Protein AF-A0A150NZF0-F1 (afdb_monomer_lite)

Radius of gyration: 27.03 Å; chains: 1; bounding box: 62×45×77 Å

Foldseek 3Di:
DDPVLLVVQLVVQVVVQKDFLVPRPCVPDDPVRSVVSVVVSVVVQWDDDDRMIGHDQLVQVLVCQVVFHFQFLVVNCVSRDPDDSVVNVVSLVVCVVVLQWDWDADPNTTTIHGSPDQDQDPVLVVLVVQLVVLVVVVVVVQPDPDDGDDDDPVSNCVSCDPSVVCSVVVSPPPDPPDDDDDDDDDDPDPDQLLVLLVVLLVVQQDPPPQKHFQLVSLVVCPPPDDLVSSLVSLVVCVVVVQKDFDADPDPDDCPPVSQVSFHADPPRGTRRMMGGPDD

Sequence (279 aa):
MDAAHVDRVEHAIREARSLPISKLPRAGLTDSAQGELERRLLQRGLERHGSSIRVPIDVQLRALLRAGADVPLVGITRRVKGARKAEIERVVSRLVRAKQACIVVRGQREKVVSAEARVLNPAEMTRLRKVAEGLAGLFKMIGRKGEARAILRDDLAALLGDDLAALLDGAENRGPERAAPGSQSSSATPVAPRQLVELALRRLEDPKLKIVRIPDLVRSLDGKLSVAEVHHALSQAADGGAIELQPDAGSEFLPTEDAVLCPTGPRDTVFSCARLLSP

pLDDT: mean 84.89, std 14.24, range [36.0, 97.5]

Organism: Sorangium cellulosum (NCBI:txid56)

Structure (mmCIF, N/CA/C/O backbone):
data_AF-A0A150NZF0-F1
#
_entry.id   AF-A0A150NZF0-F1
#
loop_
_atom_site.group_PDB
_atom_site.id
_atom_site.type_symbol
_atom_site.label_atom_id
_atom_site.label_alt_id
_atom_site.label_comp_id
_atom_site.label_asym_id
_atom_site.label_entity_id
_atom_site.label_seq_id
_atom_site.pdbx_PDB_ins_code
_atom_site.Cartn_x
_atom_site.Cartn_y
_atom_site.Cartn_z
_atom_site.occupancy
_atom_site.B_iso_or_equiv
_atom_site.auth_seq_id
_atom_site.auth_comp_id
_atom_site.auth_asym_id
_atom_site.auth_atom_id
_atom_site.pdbx_PDB_model_num
ATOM 1 N N . MET A 1 1 ? 20.278 0.494 -37.472 1.00 73.75 1 MET A N 1
ATOM 2 C CA . MET A 1 1 ? 20.214 0.147 -36.037 1.00 73.75 1 MET A CA 1
ATOM 3 C C . MET A 1 1 ? 19.405 -1.127 -35.886 1.00 73.75 1 MET A C 1
ATOM 5 O O . MET A 1 1 ? 18.274 -1.166 -36.360 1.00 73.75 1 MET A O 1
ATOM 9 N N . ASP A 1 2 ? 20.012 -2.152 -35.295 1.00 83.75 2 ASP A N 1
ATOM 10 C CA . ASP A 1 2 ? 19.429 -3.488 -35.133 1.00 83.75 2 ASP A CA 1
ATOM 11 C C . ASP A 1 2 ? 18.289 -3.495 -34.092 1.00 83.75 2 ASP A C 1
ATOM 13 O O . ASP A 1 2 ? 18.374 -2.815 -33.066 1.00 83.75 2 ASP A O 1
ATOM 17 N N . ALA A 1 3 ? 17.224 -4.256 -34.356 1.00 86.94 3 ALA A N 1
ATOM 18 C CA . ALA A 1 3 ? 16.072 -4.405 -33.467 1.00 86.94 3 ALA A CA 1
ATOM 19 C C . ALA A 1 3 ? 16.483 -4.984 -32.103 1.00 86.94 3 ALA A C 1
ATOM 21 O O . ALA A 1 3 ? 16.075 -4.451 -31.071 1.00 86.94 3 ALA A O 1
ATOM 22 N N . ALA A 1 4 ? 17.403 -5.955 -32.092 1.00 88.06 4 ALA A N 1
ATOM 23 C CA . ALA A 1 4 ? 17.904 -6.564 -30.860 1.00 88.06 4 ALA A CA 1
ATOM 24 C C . ALA A 1 4 ? 18.668 -5.568 -29.966 1.00 88.06 4 ALA A C 1
ATOM 26 O O . ALA A 1 4 ? 18.766 -5.738 -28.749 1.00 88.06 4 ALA A O 1
ATOM 27 N N . HIS A 1 5 ? 19.233 -4.501 -30.541 1.00 88.12 5 HIS A N 1
ATOM 28 C CA . HIS A 1 5 ? 19.819 -3.423 -29.747 1.00 88.12 5 HIS A CA 1
ATOM 29 C C . HIS A 1 5 ? 18.734 -2.587 -29.054 1.00 88.12 5 HIS A C 1
ATOM 31 O O . HIS A 1 5 ? 18.839 -2.349 -27.853 1.00 88.12 5 HIS A O 1
ATOM 37 N N . VAL A 1 6 ? 17.671 -2.208 -29.770 1.00 90.50 6 VAL A N 1
ATOM 38 C CA . VAL A 1 6 ? 16.543 -1.448 -29.198 1.00 90.50 6 VAL A CA 1
ATOM 39 C C . VAL A 1 6 ? 15.862 -2.236 -28.079 1.00 90.50 6 VAL A C 1
ATOM 41 O O . VAL A 1 6 ? 15.608 -1.670 -27.020 1.00 90.50 6 VAL A O 1
ATOM 44 N N . ASP A 1 7 ? 15.647 -3.541 -28.273 1.00 92.31 7 ASP A N 1
ATOM 45 C CA . ASP A 1 7 ? 15.041 -4.428 -27.270 1.00 92.31 7 ASP A CA 1
ATOM 46 C C . ASP A 1 7 ? 15.863 -4.485 -25.977 1.00 92.31 7 ASP A C 1
ATOM 48 O O . ASP A 1 7 ? 15.317 -4.348 -24.883 1.00 92.31 7 ASP A O 1
ATOM 52 N N . ARG A 1 8 ? 17.192 -4.618 -26.086 1.00 92.56 8 ARG A N 1
ATOM 53 C CA . ARG A 1 8 ? 18.091 -4.625 -24.919 1.00 92.56 8 ARG A CA 1
ATOM 54 C C . ARG A 1 8 ? 18.058 -3.304 -24.158 1.00 92.56 8 ARG A C 1
ATOM 56 O O . ARG A 1 8 ? 18.002 -3.307 -22.930 1.00 92.56 8 ARG A O 1
ATOM 63 N N . VAL A 1 9 ? 18.084 -2.178 -24.873 1.00 92.19 9 VAL A N 1
ATOM 64 C CA . VAL A 1 9 ? 18.028 -0.848 -24.249 1.00 92.19 9 VAL A CA 1
ATOM 65 C C . VAL A 1 9 ? 16.675 -0.621 -23.580 1.00 92.19 9 VAL A C 1
ATOM 67 O O . VAL A 1 9 ? 16.625 -0.146 -22.447 1.00 92.19 9 VAL A O 1
ATOM 70 N N . GLU A 1 10 ? 15.578 -0.993 -24.239 1.00 94.19 10 GLU A N 1
ATOM 71 C CA . GLU A 1 10 ? 14.242 -0.922 -23.653 1.00 94.19 10 GLU A CA 1
ATOM 72 C C . GLU A 1 10 ? 14.140 -1.770 -22.384 1.00 94.19 10 GLU A C 1
ATOM 74 O O . GLU A 1 10 ? 13.648 -1.279 -21.366 1.00 94.19 10 GLU A O 1
ATOM 79 N N . HIS A 1 11 ? 14.623 -3.014 -22.425 1.00 93.81 11 HIS A N 1
ATOM 80 C CA . HIS A 1 11 ? 14.615 -3.910 -21.274 1.00 93.81 11 HIS A CA 1
ATOM 81 C C . HIS A 1 11 ? 15.358 -3.287 -20.087 1.00 93.81 11 HIS A C 1
ATOM 83 O O . HIS A 1 11 ? 14.791 -3.185 -19.000 1.00 93.81 11 HIS A O 1
ATOM 89 N N . ALA A 1 12 ? 16.558 -2.746 -20.323 1.00 93.31 12 ALA A N 1
ATOM 90 C CA . ALA A 1 12 ? 17.334 -2.051 -19.300 1.00 93.31 12 ALA A CA 1
ATOM 91 C C . ALA A 1 12 ? 16.596 -0.825 -18.724 1.00 93.31 12 ALA A C 1
ATOM 93 O O . ALA A 1 12 ? 16.625 -0.593 -17.515 1.00 93.31 12 ALA A O 1
ATOM 94 N N . ILE A 1 13 ? 15.892 -0.043 -19.557 1.00 94.38 13 ILE A N 1
ATOM 95 C CA . ILE A 1 13 ? 15.079 1.090 -19.080 1.00 94.38 13 ILE A CA 1
ATOM 96 C C . ILE A 1 13 ? 13.895 0.600 -18.245 1.00 94.38 13 ILE A C 1
ATOM 98 O O . ILE A 1 13 ? 13.580 1.221 -17.232 1.00 94.38 13 ILE A O 1
ATOM 102 N N . ARG A 1 14 ? 13.221 -0.484 -18.644 1.00 94.81 14 ARG A N 1
ATOM 103 C CA . ARG A 1 14 ? 12.073 -1.031 -17.904 1.00 94.81 14 ARG A CA 1
ATOM 104 C C . ARG A 1 14 ? 12.492 -1.617 -16.560 1.00 94.81 14 ARG A C 1
ATOM 106 O O . ARG A 1 14 ? 11.808 -1.373 -15.566 1.00 94.81 14 ARG A O 1
ATOM 113 N N . GLU A 1 15 ? 13.630 -2.299 -16.520 1.00 93.31 15 GLU A N 1
ATOM 114 C CA . GLU A 1 15 ? 14.229 -2.839 -15.300 1.00 93.31 15 GLU A CA 1
ATOM 115 C C . GLU A 1 15 ? 14.640 -1.712 -14.337 1.00 93.31 15 GLU A C 1
ATOM 117 O O . GLU A 1 15 ? 14.183 -1.657 -13.193 1.00 93.31 15 GLU A O 1
ATOM 122 N N . ALA A 1 16 ? 15.415 -0.736 -14.822 1.00 92.31 16 ALA A N 1
ATOM 123 C CA . ALA A 1 16 ? 15.860 0.409 -14.025 1.00 92.31 16 ALA A CA 1
ATOM 124 C C . ALA A 1 16 ? 14.748 1.443 -13.754 1.00 92.31 16 ALA A C 1
ATOM 126 O O . ALA A 1 16 ? 14.909 2.338 -12.918 1.00 92.31 16 ALA A O 1
ATOM 127 N N . ARG A 1 17 ? 13.625 1.355 -14.479 1.00 94.94 17 ARG A N 1
ATOM 128 C CA . ARG A 1 17 ? 12.478 2.287 -14.548 1.00 94.94 17 ARG A CA 1
ATOM 129 C C . ARG A 1 17 ? 12.798 3.698 -15.058 1.00 94.94 17 ARG A C 1
ATOM 131 O O . ARG A 1 17 ? 11.895 4.408 -15.500 1.00 94.94 17 ARG A O 1
ATOM 138 N N . SER A 1 18 ? 14.057 4.121 -15.009 1.00 94.94 18 SER A N 1
ATOM 139 C CA . SER A 1 18 ? 14.570 5.351 -15.606 1.00 94.94 18 SER A CA 1
ATOM 140 C C . SER A 1 18 ? 16.071 5.227 -15.842 1.00 94.94 18 SER A C 1
ATOM 142 O O . SER A 1 18 ? 16.803 4.803 -14.948 1.00 94.94 18 SER A O 1
ATOM 144 N N . LEU A 1 19 ? 16.535 5.644 -17.021 1.00 94.06 19 LEU A N 1
ATOM 145 C CA . LEU A 1 19 ? 17.955 5.731 -17.346 1.00 94.06 19 LEU A CA 1
ATOM 146 C C . LEU A 1 19 ? 18.300 7.109 -17.923 1.00 94.06 19 LEU A C 1
ATOM 148 O O . LEU A 1 19 ? 17.629 7.584 -18.844 1.00 94.06 19 LEU A O 1
ATOM 152 N N . PRO A 1 20 ? 19.362 7.768 -17.422 1.00 92.06 20 PRO A N 1
ATOM 153 C CA . PRO A 1 20 ? 19.936 8.935 -18.079 1.00 92.06 20 PRO A CA 1
ATOM 154 C C . PRO A 1 20 ? 20.362 8.604 -19.513 1.00 92.06 20 PRO A C 1
ATOM 156 O O . PRO A 1 20 ? 20.953 7.554 -19.756 1.00 92.06 20 PRO A O 1
ATOM 159 N N . ILE A 1 21 ? 20.155 9.534 -20.445 1.00 88.69 21 ILE A N 1
ATOM 160 C CA . ILE A 1 21 ? 20.558 9.407 -21.856 1.00 88.69 21 ILE A CA 1
ATOM 161 C C . ILE A 1 21 ? 22.080 9.207 -21.978 1.00 88.69 21 ILE A C 1
ATOM 163 O O . ILE A 1 21 ? 22.564 8.609 -22.939 1.00 88.69 21 ILE A O 1
ATOM 167 N N . SER A 1 22 ? 22.859 9.683 -21.001 1.00 85.38 22 SER A N 1
ATOM 168 C CA . SER A 1 22 ? 24.308 9.450 -20.908 1.00 85.38 22 SER A CA 1
ATOM 169 C C . SER A 1 22 ? 24.693 8.009 -20.572 1.00 85.38 22 SER A C 1
ATOM 171 O O . SER A 1 22 ? 25.804 7.604 -20.889 1.00 85.38 22 SER A O 1
ATOM 173 N N . LYS A 1 23 ? 23.793 7.237 -19.951 1.00 85.62 23 LYS A N 1
ATOM 174 C CA . LYS A 1 23 ? 24.013 5.837 -19.555 1.00 85.62 23 LYS A CA 1
ATOM 175 C C . LYS A 1 23 ? 23.405 4.828 -20.525 1.00 85.62 23 LYS A C 1
ATOM 177 O O . LYS A 1 23 ? 23.529 3.628 -20.301 1.00 85.62 23 LYS A O 1
ATOM 182 N N . LEU A 1 24 ? 22.733 5.293 -21.577 1.00 83.69 24 LEU A N 1
ATOM 183 C CA . LEU A 1 24 ? 22.276 4.397 -22.629 1.00 83.69 24 LEU A CA 1
ATOM 184 C C . LEU A 1 24 ? 23.510 3.794 -23.323 1.00 83.69 24 LEU A C 1
ATOM 186 O O . LEU A 1 24 ? 24.493 4.512 -23.511 1.00 83.69 24 LEU A O 1
ATOM 190 N N . PRO A 1 25 ? 23.500 2.503 -23.687 1.00 78.62 25 PRO A N 1
ATOM 191 C CA . PRO A 1 25 ? 24.595 1.880 -24.421 1.00 78.62 25 PRO A CA 1
ATOM 192 C C . PRO A 1 25 ? 24.835 2.637 -25.736 1.00 78.62 25 PRO A C 1
ATOM 194 O O . PRO A 1 25 ? 24.057 2.523 -26.675 1.00 78.62 25 PRO A O 1
ATOM 197 N N . ARG A 1 26 ? 25.894 3.454 -25.782 1.00 71.12 26 ARG A N 1
ATOM 198 C CA . ARG A 1 26 ? 26.247 4.308 -26.935 1.00 71.12 26 ARG A CA 1
ATOM 199 C C . ARG A 1 26 ? 27.308 3.707 -27.849 1.00 71.12 26 ARG A C 1
ATOM 201 O O . ARG A 1 26 ? 27.670 4.347 -28.829 1.00 71.12 26 ARG A O 1
ATOM 208 N N . ALA A 1 27 ? 27.852 2.538 -27.508 1.00 59.91 27 ALA A N 1
ATOM 209 C CA . ALA A 1 27 ? 29.022 1.979 -28.181 1.00 59.91 27 ALA A CA 1
ATOM 210 C C . ALA A 1 27 ? 28.816 1.928 -29.709 1.00 59.91 27 ALA A C 1
ATOM 212 O O . ALA A 1 27 ? 28.033 1.123 -30.208 1.00 59.91 27 ALA A O 1
ATOM 213 N N . GLY A 1 28 ? 29.502 2.825 -30.426 1.00 63.59 28 GLY A N 1
ATOM 214 C CA . GLY A 1 28 ? 29.494 2.913 -31.889 1.00 63.59 28 GLY A CA 1
ATOM 215 C C . GLY A 1 28 ? 28.312 3.646 -32.540 1.00 63.59 28 GLY A C 1
ATOM 216 O O . GLY A 1 28 ? 28.177 3.564 -33.759 1.00 63.59 28 GLY A O 1
ATOM 217 N N . LEU A 1 29 ? 27.449 4.347 -31.794 1.00 77.44 29 LEU A N 1
ATOM 218 C CA . LEU A 1 29 ? 26.322 5.088 -32.381 1.00 77.44 29 LEU A CA 1
ATOM 219 C C . LEU A 1 29 ? 26.708 6.533 -32.737 1.00 77.44 29 LEU A C 1
ATOM 221 O O . LEU A 1 29 ? 27.260 7.257 -31.913 1.00 77.44 29 LEU A O 1
ATOM 225 N N . THR A 1 30 ? 26.370 6.958 -33.956 1.00 82.44 30 THR A N 1
ATOM 226 C CA . THR A 1 30 ? 26.418 8.368 -34.382 1.00 82.44 30 THR A CA 1
ATOM 227 C C . THR A 1 30 ? 25.264 9.161 -33.759 1.00 82.44 30 THR A C 1
ATOM 229 O O . THR A 1 30 ? 24.255 8.574 -33.363 1.00 82.44 30 THR A O 1
ATOM 232 N N . ASP A 1 31 ? 25.341 10.496 -33.739 1.00 83.12 31 ASP A N 1
ATOM 233 C CA . ASP A 1 31 ? 24.260 11.353 -33.213 1.00 83.12 31 ASP A CA 1
ATOM 234 C C . ASP A 1 31 ? 22.909 11.099 -33.910 1.00 83.12 31 ASP A C 1
ATOM 236 O O . ASP A 1 31 ? 21.856 11.051 -33.269 1.00 83.12 31 ASP A O 1
ATOM 240 N N . SER A 1 32 ? 22.935 10.846 -35.225 1.00 83.75 32 SER A N 1
ATOM 241 C CA . SER A 1 32 ? 21.747 10.467 -36.005 1.00 83.75 32 SER A CA 1
ATOM 242 C C . SER A 1 32 ? 21.166 9.121 -35.550 1.00 83.75 32 SER A C 1
ATOM 244 O O . SER A 1 32 ? 19.953 8.989 -35.370 1.00 83.75 32 SER A O 1
ATOM 246 N N . ALA A 1 33 ? 22.027 8.132 -35.289 1.00 84.81 33 ALA A N 1
ATOM 247 C CA . ALA A 1 33 ? 21.606 6.828 -34.789 1.00 84.81 33 ALA A CA 1
ATOM 248 C C . ALA A 1 33 ? 21.074 6.902 -33.345 1.00 84.81 33 ALA A C 1
ATOM 250 O O . ALA A 1 33 ? 20.143 6.174 -33.000 1.00 84.81 33 ALA A O 1
ATOM 251 N N . GLN A 1 34 ? 21.600 7.812 -32.519 1.00 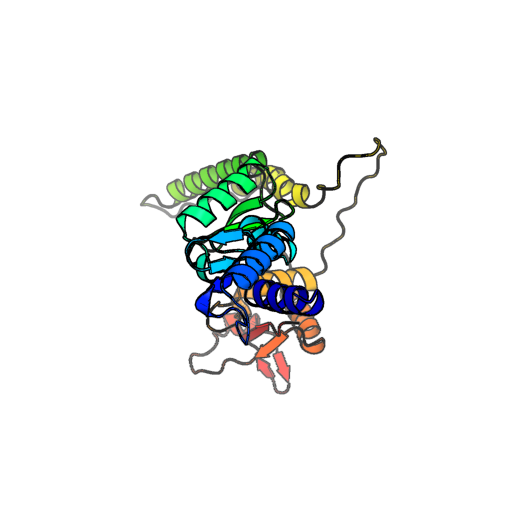84.38 34 GLN A N 1
ATOM 252 C CA . GLN A 1 34 ? 21.091 8.072 -31.172 1.00 84.38 34 GLN A CA 1
ATOM 253 C C . GLN A 1 34 ? 19.690 8.706 -31.202 1.00 84.38 34 GLN A C 1
ATOM 255 O O . GLN A 1 34 ? 18.812 8.281 -30.449 1.00 84.38 34 GLN A O 1
ATOM 260 N N . GLY A 1 35 ? 19.455 9.676 -32.092 1.00 87.44 35 GLY A N 1
ATOM 261 C CA . GLY A 1 35 ? 18.123 10.253 -32.296 1.00 87.44 35 GLY A CA 1
ATOM 262 C C . GLY A 1 35 ? 17.101 9.217 -32.779 1.00 87.44 35 GLY A C 1
ATOM 263 O O . GLY A 1 35 ? 15.955 9.208 -32.330 1.00 87.44 35 GLY A O 1
ATOM 264 N N . GLU A 1 36 ? 17.520 8.290 -33.643 1.00 89.94 36 GLU A N 1
ATOM 265 C CA . GLU A 1 36 ? 16.681 7.175 -34.089 1.00 89.94 36 GLU A CA 1
ATOM 266 C C . GLU A 1 36 ? 16.373 6.177 -32.961 1.00 89.94 36 GLU A C 1
ATOM 268 O O . GLU A 1 36 ? 15.231 5.733 -32.836 1.00 89.94 36 GLU A O 1
ATOM 273 N N . LEU A 1 37 ? 17.349 5.865 -32.099 1.00 90.31 37 LEU A N 1
ATOM 274 C CA . LEU A 1 37 ? 17.129 5.036 -30.910 1.00 90.31 37 LEU A CA 1
ATOM 275 C C . LEU A 1 37 ? 16.085 5.655 -29.985 1.00 90.31 37 LEU A C 1
ATOM 277 O O . LEU A 1 37 ? 15.139 4.979 -29.586 1.00 90.31 37 LEU A O 1
ATOM 281 N N . GLU A 1 38 ? 16.230 6.943 -29.677 1.00 90.88 38 GLU A N 1
ATOM 282 C CA . GLU A 1 38 ? 15.280 7.665 -28.835 1.00 90.88 38 GLU A CA 1
ATOM 283 C C . GLU A 1 38 ? 13.870 7.625 -29.433 1.00 90.88 38 GLU A C 1
ATOM 285 O O . GLU A 1 38 ? 12.930 7.232 -28.743 1.00 90.88 38 GLU A O 1
ATOM 290 N N . ARG A 1 39 ? 13.718 7.938 -30.729 1.00 92.19 39 ARG A N 1
ATOM 291 C CA . ARG A 1 39 ? 12.413 7.881 -31.409 1.00 92.19 39 ARG A CA 1
ATOM 292 C C . ARG A 1 39 ? 11.761 6.505 -31.295 1.00 92.19 39 ARG A C 1
ATOM 294 O O . ARG A 1 39 ? 10.576 6.430 -30.973 1.00 92.19 39 ARG A O 1
ATOM 301 N N . ARG A 1 40 ? 12.518 5.422 -31.494 1.00 93.88 40 ARG A N 1
ATOM 302 C CA . ARG A 1 40 ? 11.987 4.056 -31.363 1.00 93.88 40 ARG A CA 1
ATOM 303 C C . ARG A 1 40 ? 11.593 3.710 -29.930 1.00 93.88 40 ARG A C 1
ATOM 305 O O . ARG A 1 40 ? 10.549 3.102 -29.725 1.00 93.88 40 ARG A O 1
ATOM 312 N N . LEU A 1 41 ? 12.376 4.121 -28.933 1.00 94.12 41 LEU A N 1
ATOM 313 C CA . LEU A 1 41 ? 12.033 3.914 -27.521 1.00 94.12 41 LEU A CA 1
ATOM 314 C C . LEU A 1 41 ? 10.741 4.656 -27.139 1.00 94.12 41 LEU A C 1
ATOM 316 O O . LEU A 1 41 ? 9.893 4.092 -26.446 1.00 94.12 41 LEU A O 1
ATOM 320 N N . LEU A 1 42 ? 10.552 5.881 -27.641 1.00 94.69 42 LEU A N 1
ATOM 321 C CA . LEU A 1 42 ? 9.316 6.648 -27.450 1.00 94.69 42 LEU A CA 1
ATOM 322 C C . LEU A 1 42 ? 8.111 5.979 -28.127 1.00 94.69 42 LEU A C 1
ATOM 324 O O . LEU A 1 42 ? 7.046 5.875 -27.522 1.00 94.69 42 LEU A O 1
ATOM 328 N N . GLN A 1 43 ? 8.280 5.451 -29.345 1.00 95.88 43 GLN A N 1
ATOM 329 C CA . GLN A 1 43 ? 7.234 4.685 -30.041 1.00 95.88 43 GLN A CA 1
ATOM 330 C C . GLN A 1 43 ? 6.812 3.420 -29.279 1.00 95.88 43 GLN A C 1
ATOM 332 O O . GLN A 1 43 ? 5.670 2.984 -29.398 1.00 95.88 43 GLN A O 1
ATOM 337 N N . ARG A 1 44 ? 7.697 2.853 -28.452 1.00 94.38 44 ARG A N 1
ATOM 338 C CA . ARG A 1 44 ? 7.403 1.704 -27.579 1.00 94.38 44 ARG A CA 1
ATOM 339 C C . ARG A 1 44 ? 6.798 2.086 -26.222 1.00 94.38 44 ARG A C 1
ATOM 341 O O . ARG A 1 44 ? 6.693 1.254 -25.316 1.00 94.38 44 ARG A O 1
ATOM 348 N N . GLY A 1 45 ? 6.377 3.341 -26.071 1.00 95.25 45 GLY A N 1
ATOM 349 C CA . GLY A 1 45 ? 5.659 3.825 -24.894 1.00 95.25 45 GLY A CA 1
ATOM 350 C C . GLY A 1 45 ? 6.553 4.192 -23.710 1.00 95.25 45 GLY A C 1
ATOM 351 O O . GLY A 1 45 ? 6.057 4.286 -22.588 1.00 95.25 45 GLY A O 1
ATOM 352 N N . LEU A 1 46 ? 7.858 4.385 -23.925 1.00 95.94 46 LEU A N 1
ATOM 353 C CA . LEU A 1 46 ? 8.712 5.077 -22.958 1.00 95.94 46 LEU A CA 1
ATOM 354 C C . LEU A 1 46 ? 8.548 6.595 -23.110 1.00 95.94 46 LEU A C 1
ATOM 356 O O . LEU A 1 46 ? 8.121 7.081 -24.154 1.00 95.94 46 LEU A O 1
ATOM 360 N N . GLU A 1 47 ? 8.895 7.357 -22.074 1.00 95.50 47 GLU A N 1
ATOM 361 C CA . GLU A 1 47 ? 8.814 8.819 -22.104 1.00 95.50 47 GLU A CA 1
ATOM 362 C C . GLU A 1 47 ? 10.182 9.472 -21.890 1.00 95.50 47 GLU A C 1
ATOM 364 O O . GLU A 1 47 ? 10.993 9.030 -21.069 1.00 95.50 47 GLU A O 1
ATOM 369 N N . ARG A 1 48 ? 10.434 10.567 -22.613 1.00 94.12 48 ARG A N 1
ATOM 370 C CA . ARG A 1 48 ? 11.588 11.431 -22.369 1.00 94.12 48 ARG A CA 1
ATOM 371 C C . ARG A 1 48 ? 11.265 12.379 -21.221 1.00 94.12 48 ARG A C 1
ATOM 373 O O . ARG A 1 48 ? 10.260 13.084 -21.248 1.00 94.12 48 ARG A O 1
ATOM 380 N N . HIS A 1 49 ? 12.161 12.461 -20.246 1.00 92.94 49 HIS A N 1
ATOM 381 C CA . HIS A 1 49 ? 12.088 13.442 -19.174 1.00 92.94 49 HIS A CA 1
ATOM 382 C C . HIS A 1 49 ? 13.456 14.075 -18.925 1.00 92.94 49 HIS A C 1
ATOM 384 O O . HIS A 1 49 ? 14.370 13.440 -18.388 1.00 92.94 49 HIS A O 1
ATOM 390 N N . GLY A 1 50 ? 13.598 15.343 -19.319 1.00 89.56 50 GLY A N 1
ATOM 391 C CA . GLY A 1 50 ? 14.868 16.063 -19.246 1.00 89.56 50 GLY A CA 1
ATOM 392 C C . GLY A 1 50 ? 15.973 15.334 -20.016 1.00 89.56 50 GLY 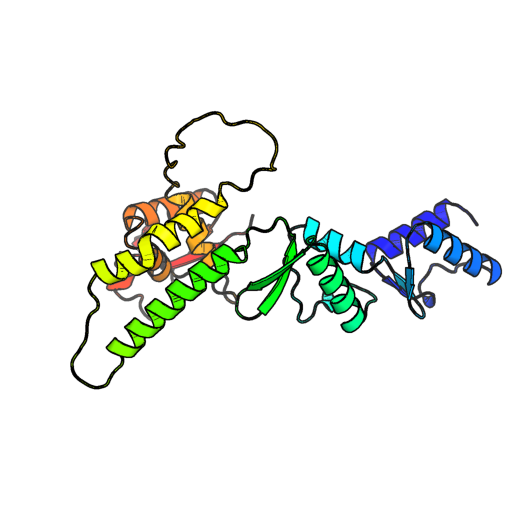A C 1
ATOM 393 O O . GLY A 1 50 ? 15.855 15.104 -21.221 1.00 89.56 50 GLY A O 1
ATOM 394 N N . SER A 1 51 ? 17.032 14.953 -19.300 1.00 90.88 51 SER A N 1
ATOM 395 C CA . SER A 1 51 ? 18.188 14.207 -19.812 1.00 90.88 51 SER A CA 1
ATOM 396 C C . SER A 1 51 ? 18.079 12.686 -19.619 1.00 90.88 51 SER A C 1
ATOM 398 O O . SER A 1 51 ? 19.093 11.990 -19.639 1.00 90.88 51 SER A O 1
ATOM 400 N N . SER A 1 52 ? 16.873 12.152 -19.414 1.00 93.69 52 SER A N 1
ATOM 401 C CA . SER A 1 52 ? 16.624 10.724 -19.178 1.00 93.69 52 SER A CA 1
ATOM 402 C C . SER A 1 52 ? 15.457 10.192 -20.007 1.00 93.69 52 SER A C 1
ATOM 404 O O . SER A 1 52 ? 14.566 10.950 -20.393 1.00 93.69 52 SER A O 1
ATOM 406 N N . ILE A 1 53 ? 15.455 8.881 -20.245 1.00 94.81 53 ILE A N 1
ATOM 407 C CA . ILE A 1 53 ? 14.296 8.135 -20.739 1.00 94.81 53 ILE A CA 1
ATOM 408 C C . ILE A 1 53 ? 13.785 7.281 -19.577 1.00 94.81 53 ILE A C 1
ATOM 410 O O . ILE A 1 53 ? 14.569 6.656 -18.856 1.00 94.81 53 ILE A O 1
ATOM 414 N N . ARG A 1 54 ? 12.475 7.289 -19.341 1.00 96.12 54 ARG A N 1
ATOM 415 C CA . ARG A 1 54 ? 11.846 6.579 -18.223 1.00 96.12 54 ARG A CA 1
ATOM 416 C C . ARG A 1 54 ? 10.593 5.838 -18.663 1.00 96.12 54 ARG A C 1
ATOM 418 O O . ARG A 1 54 ? 10.003 6.130 -19.699 1.00 96.12 54 ARG A O 1
ATOM 425 N N . VAL A 1 55 ? 10.186 4.874 -17.846 1.00 97.50 55 VAL A N 1
ATOM 426 C CA . VAL A 1 55 ? 8.850 4.284 -17.940 1.00 97.50 55 VAL A CA 1
ATOM 427 C C . VAL A 1 55 ? 7.840 5.329 -17.453 1.00 97.50 55 VAL A C 1
ATOM 429 O O . VAL A 1 55 ? 8.099 5.934 -16.405 1.00 97.50 55 VAL A O 1
ATOM 432 N N . PRO A 1 56 ? 6.701 5.535 -18.140 1.00 97.38 56 PRO A N 1
ATOM 433 C CA . PRO A 1 56 ? 5.692 6.496 -17.714 1.00 97.38 56 PRO A CA 1
ATOM 434 C C . PRO A 1 56 ? 5.284 6.337 -16.247 1.00 97.38 56 PRO A C 1
ATOM 436 O O . PRO A 1 56 ? 5.121 5.223 -15.740 1.00 97.38 56 PRO A O 1
ATOM 439 N N . ILE A 1 57 ? 5.145 7.461 -15.540 1.00 96.56 57 ILE A N 1
ATOM 440 C CA . ILE A 1 57 ? 4.860 7.480 -14.092 1.00 96.56 57 ILE A CA 1
ATOM 441 C C . ILE A 1 57 ? 3.575 6.716 -13.754 1.00 96.56 57 ILE A C 1
ATOM 443 O O . ILE A 1 57 ? 3.520 6.000 -12.753 1.00 96.56 57 ILE A O 1
ATOM 447 N N . ASP A 1 58 ? 2.542 6.862 -14.579 1.00 95.75 58 ASP A N 1
ATOM 448 C CA . ASP A 1 58 ? 1.264 6.169 -14.429 1.00 95.75 58 ASP A CA 1
ATOM 449 C C . ASP A 1 58 ? 1.415 4.652 -14.590 1.00 95.75 58 ASP A C 1
ATOM 451 O O . ASP A 1 58 ? 0.835 3.899 -13.809 1.00 95.75 58 ASP A O 1
ATOM 455 N N . VAL A 1 59 ? 2.250 4.204 -15.530 1.00 96.25 59 VAL A N 1
ATOM 456 C CA . VAL A 1 59 ? 2.584 2.787 -15.724 1.00 96.25 59 VAL A CA 1
ATOM 457 C C . VAL A 1 59 ? 3.332 2.241 -14.508 1.00 96.25 59 VAL A C 1
ATOM 459 O O . VAL A 1 59 ? 2.957 1.188 -13.990 1.00 96.25 59 VAL A O 1
ATOM 462 N N . GLN A 1 60 ? 4.332 2.967 -13.992 1.00 96.56 60 GLN A N 1
ATOM 463 C CA . GLN A 1 60 ? 5.061 2.566 -12.781 1.00 96.56 60 GLN A CA 1
ATOM 464 C C . GLN A 1 60 ? 4.134 2.466 -11.558 1.00 96.56 60 GLN A C 1
ATOM 466 O O . GLN A 1 60 ? 4.192 1.483 -10.820 1.00 96.56 60 GLN A O 1
ATOM 471 N N . LEU A 1 61 ? 3.268 3.463 -11.339 1.00 95.69 61 LEU A N 1
ATOM 472 C CA . LEU A 1 61 ? 2.321 3.467 -10.220 1.00 95.69 61 LEU A CA 1
ATOM 473 C C . LEU A 1 61 ? 1.293 2.345 -10.342 1.00 95.69 61 LEU A C 1
ATOM 475 O O . LEU A 1 61 ? 1.086 1.616 -9.379 1.00 95.69 61 LEU A O 1
ATOM 479 N N . ARG A 1 62 ? 0.683 2.153 -11.515 1.00 94.81 62 ARG A N 1
ATOM 480 C CA . ARG A 1 62 ? -0.275 1.060 -11.729 1.00 94.81 62 ARG A CA 1
ATOM 481 C C . ARG A 1 62 ? 0.370 -0.307 -11.527 1.00 94.81 62 ARG A C 1
ATOM 483 O O . ARG A 1 62 ? -0.265 -1.174 -10.942 1.00 94.81 62 ARG A O 1
ATOM 490 N N . ALA A 1 63 ? 1.618 -0.495 -11.958 1.00 94.44 63 ALA A N 1
ATOM 491 C CA . ALA A 1 63 ? 2.353 -1.731 -11.699 1.00 94.44 63 ALA A CA 1
ATOM 492 C C . ALA A 1 63 ? 2.548 -1.974 -10.191 1.00 94.44 63 ALA A C 1
ATOM 494 O O . ALA A 1 63 ? 2.318 -3.085 -9.723 1.00 94.44 63 ALA A O 1
ATOM 495 N N . LEU A 1 64 ? 2.896 -0.935 -9.419 1.00 94.62 64 LEU A N 1
ATOM 496 C CA . LEU A 1 64 ? 2.998 -1.031 -7.956 1.00 94.62 64 LEU A CA 1
ATOM 497 C C . LEU A 1 64 ? 1.650 -1.372 -7.302 1.00 94.62 64 LEU A C 1
ATOM 499 O O . LEU A 1 64 ? 1.599 -2.242 -6.438 1.00 94.62 64 LEU A O 1
ATOM 503 N N . LEU A 1 65 ? 0.565 -0.720 -7.728 1.00 94.38 65 LEU A N 1
ATOM 504 C CA . LEU A 1 65 ? -0.771 -0.947 -7.170 1.00 94.38 65 LEU A CA 1
ATOM 505 C C . LEU A 1 65 ? -1.315 -2.343 -7.508 1.00 94.38 65 LEU A C 1
ATOM 507 O O . LEU A 1 65 ? -1.907 -2.984 -6.647 1.00 94.38 65 LEU A O 1
ATOM 511 N N . ARG A 1 66 ? -1.073 -2.842 -8.729 1.00 92.81 66 ARG A N 1
ATOM 512 C CA . ARG A 1 66 ? -1.441 -4.210 -9.143 1.00 92.81 66 ARG A CA 1
ATOM 513 C C . ARG A 1 66 ? -0.672 -5.284 -8.384 1.00 92.81 66 ARG A C 1
ATOM 515 O O . ARG A 1 66 ? -1.217 -6.348 -8.136 1.00 92.81 66 ARG A O 1
ATOM 522 N N . ALA A 1 67 ? 0.566 -4.999 -7.988 1.00 90.25 67 ALA A N 1
ATOM 523 C CA . ALA A 1 67 ? 1.349 -5.889 -7.136 1.00 90.25 67 ALA A CA 1
ATOM 524 C C . ALA A 1 67 ? 0.851 -5.924 -5.674 1.00 90.25 67 ALA A C 1
ATOM 526 O O . ALA A 1 67 ? 1.501 -6.531 -4.829 1.00 90.25 67 ALA A O 1
ATOM 527 N N . GLY A 1 68 ? -0.255 -5.240 -5.348 1.00 84.62 68 GLY A N 1
ATOM 528 C CA . GLY A 1 68 ? -0.808 -5.180 -3.995 1.00 84.62 68 GLY A CA 1
ATOM 529 C C . GLY A 1 68 ? -0.001 -4.304 -3.033 1.00 84.62 68 GLY A C 1
ATOM 530 O O . GLY A 1 68 ? -0.196 -4.381 -1.822 1.00 84.62 68 GLY A O 1
ATOM 531 N N . ALA A 1 69 ? 0.921 -3.477 -3.535 1.00 83.12 69 ALA A N 1
ATOM 532 C CA . ALA A 1 69 ? 1.734 -2.627 -2.678 1.00 83.12 69 ALA A CA 1
ATOM 533 C C . ALA A 1 69 ? 0.949 -1.398 -2.196 1.00 83.12 69 ALA A C 1
ATOM 535 O O . ALA A 1 69 ? 0.449 -0.611 -3.001 1.00 83.12 69 ALA A O 1
ATOM 536 N N . ASP A 1 70 ? 0.960 -1.157 -0.884 1.00 89.81 70 ASP A N 1
ATOM 537 C CA . ASP A 1 70 ? 0.590 0.143 -0.327 1.00 89.81 70 ASP A CA 1
ATOM 538 C C . ASP A 1 70 ? 1.707 1.156 -0.618 1.00 89.81 70 ASP A C 1
ATOM 540 O O . ASP A 1 70 ? 2.811 1.065 -0.063 1.00 89.81 70 ASP A O 1
ATOM 544 N N . VAL A 1 71 ? 1.439 2.160 -1.451 1.00 92.75 71 VAL A N 1
ATOM 545 C CA . VAL A 1 71 ? 2.456 3.142 -1.844 1.00 92.75 71 VAL A CA 1
ATOM 546 C C . VAL A 1 71 ? 2.371 4.371 -0.934 1.00 92.75 71 VAL A C 1
ATOM 548 O O . VAL A 1 71 ? 1.422 5.142 -1.049 1.00 92.75 71 VAL A O 1
ATOM 551 N N . PRO A 1 72 ? 3.336 4.616 -0.029 1.00 93.19 72 PRO A N 1
ATOM 552 C CA . PRO A 1 72 ? 3.296 5.804 0.819 1.00 93.19 72 PRO A CA 1
ATOM 553 C C . PRO A 1 72 ? 3.470 7.073 -0.024 1.00 93.19 72 PRO A C 1
ATOM 555 O O . PRO A 1 72 ? 4.364 7.126 -0.871 1.00 93.19 72 PRO A O 1
ATOM 558 N N . LEU A 1 73 ? 2.661 8.108 0.235 1.00 92.25 73 LEU A N 1
ATOM 559 C CA . LEU A 1 73 ? 2.831 9.414 -0.419 1.00 92.25 73 LEU A CA 1
ATOM 560 C C . LEU A 1 73 ? 4.133 10.089 0.027 1.00 92.25 73 LEU A C 1
ATOM 562 O O . LEU A 1 73 ? 4.884 10.649 -0.778 1.00 92.25 73 LEU A O 1
ATOM 566 N N . VAL A 1 74 ? 4.460 9.963 1.314 1.00 91.31 74 VAL A N 1
ATOM 567 C CA . VAL A 1 74 ? 5.750 10.401 1.849 1.00 91.31 74 VAL A CA 1
ATOM 568 C C . VAL A 1 74 ? 6.852 9.473 1.338 1.00 91.31 74 VAL A C 1
ATOM 570 O O . VAL A 1 74 ? 6.858 8.274 1.605 1.00 91.31 74 VAL A O 1
ATOM 573 N N . GLY A 1 75 ? 7.814 10.039 0.607 1.00 89.69 75 GLY A N 1
ATOM 574 C CA . GLY A 1 75 ? 8.929 9.280 0.037 1.00 89.69 75 GLY A CA 1
ATOM 575 C C . GLY A 1 75 ? 8.565 8.458 -1.204 1.00 89.69 75 GLY A C 1
ATOM 576 O O . GLY A 1 75 ? 9.332 7.571 -1.579 1.00 89.69 75 GLY A O 1
ATOM 577 N N . ILE A 1 76 ? 7.442 8.756 -1.868 1.00 92.00 76 ILE A N 1
ATOM 578 C CA . ILE A 1 76 ? 6.979 8.050 -3.075 1.00 92.00 76 ILE A CA 1
ATOM 579 C C . ILE A 1 76 ? 8.017 8.020 -4.212 1.00 92.00 76 ILE A C 1
ATOM 581 O O . ILE A 1 76 ? 8.110 7.046 -4.960 1.00 92.00 76 ILE A O 1
ATOM 585 N N . THR A 1 77 ? 8.889 9.029 -4.277 1.00 93.31 77 THR A N 1
ATOM 586 C CA . THR A 1 77 ? 10.030 9.121 -5.207 1.00 93.31 77 THR A CA 1
ATOM 587 C C . THR A 1 77 ? 11.070 8.008 -5.021 1.00 93.31 77 THR A C 1
ATOM 589 O O . THR A 1 77 ? 11.870 7.738 -5.913 1.00 93.31 77 THR A O 1
ATOM 592 N N . ARG A 1 78 ? 11.073 7.308 -3.877 1.00 91.56 78 ARG A N 1
ATOM 593 C CA . ARG A 1 78 ? 11.917 6.118 -3.678 1.00 91.56 78 ARG A CA 1
ATOM 594 C C . ARG A 1 78 ? 11.385 4.906 -4.446 1.00 91.56 78 ARG A C 1
ATOM 596 O O . ARG A 1 78 ? 12.180 4.046 -4.823 1.00 91.56 78 ARG A O 1
ATOM 603 N N . ARG A 1 79 ? 10.067 4.848 -4.679 1.00 91.81 79 ARG A N 1
ATOM 604 C CA . ARG A 1 79 ? 9.352 3.736 -5.330 1.00 91.81 79 ARG A CA 1
ATOM 605 C C . ARG A 1 79 ? 9.123 3.977 -6.825 1.00 91.81 79 ARG A C 1
ATOM 607 O O . ARG A 1 79 ? 9.222 3.035 -7.608 1.00 91.81 79 ARG A O 1
ATOM 614 N N . VAL A 1 80 ? 8.866 5.225 -7.211 1.00 94.44 80 VAL A N 1
ATOM 615 C CA . VAL A 1 80 ? 8.705 5.663 -8.605 1.00 94.44 80 VAL A CA 1
ATOM 616 C C . VAL A 1 80 ? 9.977 6.378 -9.046 1.00 94.44 80 VAL A C 1
ATOM 618 O O . VAL A 1 80 ? 10.348 7.394 -8.460 1.00 94.44 80 VAL A O 1
ATOM 621 N N . LYS A 1 81 ? 10.666 5.845 -10.057 1.00 93.44 81 LYS A N 1
ATOM 622 C CA . LYS A 1 81 ? 11.965 6.370 -10.499 1.00 93.44 81 LYS A CA 1
ATOM 623 C C . LYS A 1 81 ? 11.802 7.392 -11.616 1.00 93.44 81 LYS A C 1
ATOM 625 O O . LYS A 1 81 ? 10.887 7.308 -12.431 1.00 93.44 81 LYS A O 1
ATOM 630 N N . GLY A 1 82 ? 12.734 8.343 -11.649 1.00 91.31 82 GLY A N 1
ATOM 631 C CA . GLY A 1 82 ? 12.828 9.350 -12.704 1.00 91.31 82 GLY A CA 1
ATOM 632 C C . GLY A 1 82 ? 11.791 10.468 -12.624 1.00 91.31 82 GLY A C 1
ATOM 633 O O . GLY A 1 82 ? 11.670 11.206 -13.591 1.00 91.31 82 GLY A O 1
ATOM 634 N N . ALA A 1 83 ? 11.050 10.608 -11.519 1.00 92.62 83 ALA A N 1
ATOM 635 C CA . ALA A 1 83 ? 9.939 11.551 -11.389 1.00 92.62 83 ALA A CA 1
ATOM 636 C C . ALA A 1 83 ? 10.093 12.513 -10.207 1.00 92.62 83 ALA A C 1
ATOM 638 O O . ALA A 1 83 ? 10.566 12.135 -9.131 1.00 92.62 83 ALA A O 1
ATOM 639 N N . ARG A 1 84 ? 9.637 13.757 -10.385 1.00 92.88 84 ARG A N 1
ATOM 640 C CA . ARG A 1 84 ? 9.530 14.738 -9.297 1.00 92.88 84 ARG A CA 1
ATOM 641 C C . ARG A 1 84 ? 8.274 14.480 -8.467 1.00 92.88 84 ARG A C 1
ATOM 643 O O . ARG A 1 84 ? 7.253 14.041 -8.993 1.00 92.88 84 ARG A O 1
ATOM 650 N N . LYS A 1 85 ? 8.306 14.850 -7.182 1.00 92.62 85 LYS A N 1
ATOM 651 C CA . LYS A 1 85 ? 7.162 14.708 -6.259 1.00 92.62 85 LYS A CA 1
ATOM 652 C C . LYS A 1 85 ? 5.861 15.287 -6.845 1.00 92.62 85 LYS A C 1
ATOM 654 O O . LYS A 1 85 ? 4.867 14.576 -6.921 1.00 92.62 85 LYS A O 1
ATOM 659 N N . ALA A 1 86 ? 5.910 16.511 -7.372 1.00 94.38 86 ALA A N 1
ATOM 660 C CA . ALA A 1 86 ? 4.748 17.177 -7.965 1.00 94.38 86 ALA A CA 1
ATOM 661 C C . ALA A 1 86 ? 4.215 16.504 -9.250 1.00 94.38 86 ALA A C 1
ATOM 663 O O . ALA A 1 86 ? 3.055 16.689 -9.612 1.00 94.38 86 ALA A O 1
ATOM 664 N N . GLU A 1 87 ? 5.038 15.758 -9.996 1.00 94.94 87 GLU A N 1
ATOM 665 C CA . GLU A 1 87 ? 4.545 14.951 -11.126 1.00 94.94 87 GLU A CA 1
ATOM 666 C C . GLU A 1 87 ? 3.778 13.733 -10.615 1.00 94.94 87 GLU A C 1
ATOM 668 O O . GLU A 1 87 ? 2.678 13.452 -11.086 1.00 94.94 87 GLU A O 1
ATOM 673 N N . ILE A 1 88 ? 4.334 13.054 -9.611 1.00 95.88 88 ILE A N 1
ATOM 674 C CA . ILE A 1 88 ? 3.720 11.877 -9.002 1.00 95.88 88 ILE A CA 1
ATOM 675 C C . ILE A 1 88 ? 2.374 12.247 -8.371 1.00 95.88 88 ILE A C 1
ATOM 677 O O . ILE A 1 88 ? 1.382 11.581 -8.644 1.00 95.88 88 ILE A O 1
ATOM 681 N N . GLU A 1 89 ? 2.297 13.337 -7.605 1.00 95.19 89 GLU A N 1
ATOM 682 C CA . GLU A 1 89 ? 1.047 13.810 -6.987 1.00 95.19 89 GLU A CA 1
ATOM 683 C C . GLU A 1 89 ? -0.036 14.139 -8.022 1.00 95.19 89 GLU A C 1
ATOM 685 O O . GLU A 1 89 ? -1.211 13.824 -7.816 1.00 95.19 89 GLU A O 1
ATOM 690 N N . ARG A 1 90 ? 0.346 14.702 -9.178 1.00 96.81 90 ARG A N 1
ATOM 691 C CA . ARG A 1 90 ? -0.580 14.942 -10.296 1.00 96.81 90 ARG A CA 1
ATOM 692 C C . ARG A 1 90 ? -1.104 13.638 -1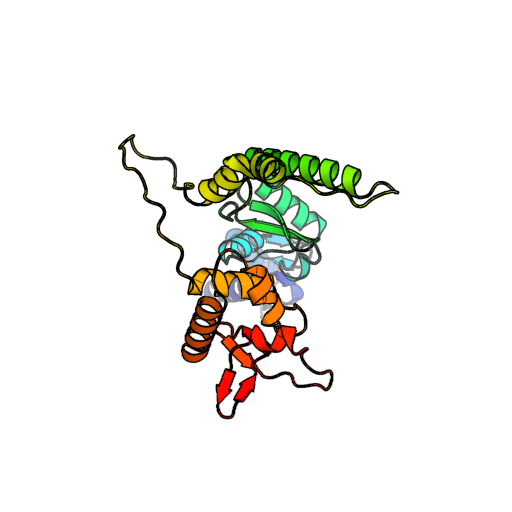0.891 1.00 96.81 90 ARG A C 1
ATOM 694 O O . ARG A 1 90 ? -2.292 13.553 -11.204 1.00 96.81 90 ARG A O 1
ATOM 701 N N . VAL A 1 91 ? -0.250 12.626 -11.047 1.00 97.06 91 VAL A N 1
ATOM 702 C CA . VAL A 1 91 ? -0.672 11.308 -11.544 1.00 97.06 91 VAL A CA 1
ATOM 703 C C . VAL A 1 91 ? -1.552 10.594 -10.520 1.00 97.06 91 VAL A C 1
ATOM 705 O O . VAL A 1 91 ? -2.610 10.098 -10.895 1.00 97.06 91 VAL A O 1
ATOM 708 N N . VAL A 1 92 ? -1.192 10.611 -9.235 1.00 96.75 92 VAL A N 1
ATOM 709 C CA . VAL A 1 92 ? -2.022 10.056 -8.154 1.00 96.75 92 VAL A CA 1
ATOM 710 C C . VAL A 1 92 ? -3.394 10.724 -8.143 1.00 96.75 92 VAL A C 1
ATOM 712 O O . VAL A 1 92 ? -4.406 10.034 -8.203 1.00 96.75 92 VAL A O 1
ATOM 715 N N . SER A 1 93 ? -3.443 12.058 -8.169 1.00 97.00 93 SER A N 1
ATOM 716 C CA . SER A 1 93 ? -4.705 12.809 -8.208 1.00 97.00 93 SER A CA 1
ATOM 717 C C . SER A 1 93 ? -5.571 12.411 -9.405 1.00 97.00 93 SER A C 1
ATOM 719 O O . SER A 1 93 ? -6.786 12.276 -9.278 1.00 97.00 93 SER A O 1
ATOM 721 N N . ARG A 1 94 ? -4.956 12.183 -10.572 1.00 97.50 94 ARG A N 1
ATOM 722 C CA . ARG A 1 94 ? -5.658 11.718 -11.774 1.00 97.50 94 ARG A CA 1
ATOM 723 C C . ARG A 1 94 ? -6.214 10.305 -11.603 1.00 97.50 94 ARG A C 1
ATOM 725 O O . ARG A 1 94 ? -7.369 10.084 -11.947 1.00 97.50 94 ARG A O 1
ATOM 732 N N . LEU A 1 95 ? -5.427 9.375 -11.059 1.00 95.88 95 LEU A N 1
ATOM 733 C CA . LEU A 1 95 ? -5.861 7.996 -10.798 1.00 95.88 95 LEU A CA 1
ATOM 734 C C . LEU A 1 95 ? -7.008 7.947 -9.782 1.00 95.88 95 LEU A C 1
ATOM 736 O O . LEU A 1 95 ? -7.963 7.202 -9.982 1.00 95.88 95 LEU A O 1
ATOM 740 N N . VAL A 1 96 ? -6.952 8.777 -8.737 1.00 95.25 96 VAL A N 1
ATOM 741 C CA . VAL A 1 96 ? -8.018 8.892 -7.731 1.00 95.25 96 VAL A CA 1
ATOM 742 C C . VAL A 1 96 ? -9.299 9.452 -8.347 1.00 95.25 96 VAL A C 1
ATOM 744 O O . VAL A 1 96 ? -10.364 8.863 -8.183 1.00 95.25 96 VAL A O 1
ATOM 747 N N . ARG A 1 97 ? -9.210 10.537 -9.130 1.00 94.88 97 ARG A N 1
ATOM 748 C CA . ARG A 1 97 ? -10.369 11.092 -9.859 1.00 94.88 97 ARG A CA 1
ATOM 749 C C . ARG A 1 97 ? -10.980 10.084 -10.833 1.00 94.88 97 ARG A C 1
ATOM 751 O O . ARG A 1 97 ? -12.196 10.032 -10.968 1.00 94.88 97 ARG A O 1
ATOM 758 N N . ALA A 1 98 ? -10.145 9.267 -11.471 1.00 94.62 98 ALA A N 1
ATOM 759 C CA . ALA A 1 98 ? -10.572 8.195 -12.364 1.00 94.62 98 ALA A CA 1
ATOM 760 C C . ALA A 1 98 ? -11.072 6.933 -11.630 1.00 94.62 98 ALA A C 1
ATOM 762 O O . ALA A 1 98 ? -11.364 5.942 -12.293 1.00 94.62 98 ALA A O 1
ATOM 763 N N . LYS A 1 99 ? -11.149 6.939 -10.289 1.00 93.25 99 LYS A N 1
ATOM 764 C CA . LYS A 1 99 ? -11.519 5.781 -9.452 1.00 93.25 99 LYS A CA 1
ATOM 765 C C . LYS A 1 99 ? -10.652 4.534 -9.698 1.00 93.25 99 LYS A C 1
ATOM 767 O O . LYS A 1 99 ? -11.114 3.414 -9.542 1.00 93.25 99 LYS A O 1
ATOM 772 N N . GLN A 1 100 ? -9.389 4.724 -10.082 1.00 93.94 100 GLN A N 1
ATOM 773 C CA . GLN A 1 100 ? -8.410 3.646 -10.302 1.00 93.94 100 GLN A CA 1
ATOM 774 C C . GLN A 1 100 ? -7.469 3.440 -9.108 1.00 93.94 100 GLN A C 1
ATOM 776 O O . GLN A 1 100 ? -6.752 2.444 -9.038 1.00 93.94 100 GLN A O 1
ATOM 781 N N . ALA A 1 101 ? -7.456 4.387 -8.177 1.00 95.50 101 ALA A N 1
ATOM 782 C CA . ALA A 1 101 ? -6.728 4.318 -6.922 1.00 95.50 101 ALA A CA 1
ATOM 783 C C . ALA A 1 101 ? -7.513 5.068 -5.844 1.00 95.50 101 ALA A C 1
ATOM 785 O O . ALA A 1 101 ? -8.368 5.898 -6.157 1.00 95.50 101 ALA A O 1
ATOM 786 N N . CYS A 1 102 ? -7.192 4.829 -4.580 1.00 94.75 102 CYS A N 1
ATOM 787 C CA . CYS A 1 102 ? -7.689 5.640 -3.474 1.00 94.75 102 CYS A CA 1
ATOM 788 C C . CYS A 1 102 ? -6.555 5.987 -2.506 1.00 94.75 102 CYS A C 1
ATOM 790 O O . CYS A 1 102 ? -5.533 5.298 -2.447 1.00 94.75 102 CYS A O 1
ATOM 792 N N . ILE A 1 103 ? -6.717 7.100 -1.791 1.00 94.94 103 ILE A N 1
ATOM 793 C CA . ILE A 1 103 ? -5.798 7.514 -0.730 1.00 94.94 103 ILE A CA 1
ATOM 794 C C . ILE A 1 103 ? -6.403 7.058 0.592 1.00 94.94 103 ILE A C 1
ATOM 796 O O . ILE A 1 103 ? -7.551 7.374 0.895 1.00 94.94 103 ILE A O 1
ATOM 800 N N . VAL A 1 104 ? -5.622 6.317 1.368 1.00 94.31 104 VAL A N 1
ATOM 801 C CA . VAL A 1 104 ? -6.001 5.793 2.679 1.00 94.31 104 VAL A CA 1
ATOM 802 C C . VAL A 1 104 ? -5.028 6.272 3.740 1.00 94.31 104 VAL A C 1
ATOM 804 O O . VAL A 1 104 ? -3.852 6.512 3.464 1.00 94.31 104 VAL A O 1
ATOM 807 N N . VAL A 1 105 ? -5.503 6.361 4.979 1.00 92.38 105 VAL A N 1
ATOM 808 C CA . VAL A 1 105 ? -4.660 6.661 6.138 1.00 92.38 105 VAL A CA 1
ATOM 809 C C . VAL A 1 105 ? -4.365 5.358 6.874 1.00 92.38 105 VAL A C 1
ATOM 811 O O . VAL A 1 105 ? -5.275 4.697 7.363 1.00 92.38 105 VAL A O 1
ATOM 814 N N . ARG A 1 106 ? -3.085 4.986 6.974 1.00 88.75 106 ARG A N 1
ATOM 815 C CA . ARG A 1 106 ? -2.627 3.803 7.720 1.00 88.75 106 ARG A CA 1
ATOM 816 C C . ARG A 1 106 ? -1.485 4.197 8.650 1.00 88.75 106 ARG A C 1
ATOM 818 O O . ARG A 1 106 ? -0.423 4.599 8.178 1.00 88.75 106 ARG A O 1
ATOM 825 N N . GLY A 1 107 ? -1.702 4.089 9.964 1.00 83.12 107 GLY A N 1
ATOM 826 C CA . GLY A 1 107 ? -0.704 4.448 10.983 1.00 83.12 107 GLY A CA 1
ATOM 827 C C . GLY A 1 107 ? -0.255 5.911 10.893 1.00 83.12 107 GLY A C 1
ATOM 828 O O . GLY A 1 107 ? 0.941 6.177 10.853 1.00 83.12 107 GLY A O 1
ATOM 829 N N . GLN A 1 108 ? -1.213 6.841 10.774 1.00 86.31 108 GLN A N 1
ATOM 830 C CA . GLN A 1 108 ? -1.000 8.293 10.605 1.00 86.31 108 GLN A CA 1
ATOM 831 C C . GLN A 1 108 ? -0.319 8.730 9.296 1.00 86.31 108 GLN A C 1
ATOM 833 O O . GLN A 1 108 ? 0.055 9.891 9.148 1.00 86.31 108 GLN A O 1
ATOM 838 N N . ARG A 1 109 ? -0.146 7.828 8.326 1.00 91.12 109 ARG A N 1
ATOM 839 C CA . ARG A 1 109 ? 0.449 8.158 7.026 1.00 91.12 109 ARG A CA 1
ATOM 840 C C . ARG A 1 109 ? -0.537 7.924 5.901 1.00 91.12 109 ARG A C 1
ATOM 842 O O . ARG A 1 109 ? -1.205 6.892 5.863 1.00 91.12 109 ARG A O 1
ATOM 849 N N . GLU A 1 110 ? -0.556 8.854 4.957 1.00 94.62 110 GLU A N 1
ATOM 850 C CA . GLU A 1 110 ? -1.292 8.697 3.711 1.00 94.62 110 GLU A CA 1
ATOM 851 C C . GLU A 1 110 ? -0.563 7.732 2.775 1.00 94.62 110 GLU A C 1
ATOM 853 O O . GLU A 1 110 ? 0.648 7.836 2.523 1.00 94.62 110 GLU A O 1
ATOM 858 N N . LYS A 1 111 ? -1.322 6.779 2.249 1.00 95.62 111 LYS A N 1
ATOM 859 C CA . LYS A 1 111 ? -0.866 5.796 1.278 1.00 95.62 111 LYS A CA 1
ATOM 860 C C . LYS A 1 111 ? -1.844 5.742 0.118 1.00 95.62 111 LYS A C 1
ATOM 862 O O . LYS A 1 111 ? -3.041 5.926 0.300 1.00 95.62 111 LYS A O 1
ATOM 867 N N . VAL A 1 112 ? -1.329 5.463 -1.067 1.00 95.81 112 VAL A N 1
ATOM 868 C CA . VAL A 1 112 ? -2.118 5.165 -2.256 1.00 95.81 112 VAL A CA 1
ATOM 869 C C . VAL A 1 112 ? -2.249 3.656 -2.357 1.00 95.81 112 VAL A C 1
ATOM 871 O O . VAL A 1 112 ? -1.243 2.944 -2.309 1.00 95.81 112 VAL A O 1
ATOM 874 N N . VAL A 1 113 ? -3.480 3.184 -2.503 1.00 95.62 113 VAL A N 1
ATOM 875 C CA . VAL A 1 113 ? -3.804 1.769 -2.704 1.00 95.62 113 VAL A CA 1
ATOM 876 C C . VAL A 1 113 ? -4.681 1.605 -3.944 1.00 95.62 113 VAL A C 1
ATOM 878 O O . VAL A 1 113 ? -5.205 2.583 -4.490 1.00 95.62 113 VAL A O 1
ATOM 881 N N . SER A 1 114 ? -4.788 0.366 -4.428 1.00 94.12 114 SER A N 1
ATOM 882 C CA . SER A 1 114 ? -5.653 0.026 -5.563 1.00 94.12 114 SER A CA 1
ATOM 883 C C . SER A 1 114 ? -7.107 0.417 -5.274 1.00 94.12 114 SER A C 1
ATOM 885 O O . SER A 1 114 ? -7.537 0.407 -4.121 1.00 94.12 114 SER A O 1
ATOM 887 N N . ALA A 1 115 ? -7.885 0.734 -6.310 1.00 90.81 115 ALA A N 1
ATOM 888 C CA . ALA A 1 115 ? -9.332 0.919 -6.166 1.00 90.81 115 ALA A CA 1
ATOM 889 C C . ALA A 1 115 ? -10.055 -0.349 -5.678 1.00 90.81 115 ALA A C 1
ATOM 891 O O . ALA A 1 115 ? -11.114 -0.255 -5.067 1.00 90.81 115 ALA A O 1
ATOM 892 N N . GLU A 1 116 ? -9.462 -1.519 -5.914 1.00 87.81 116 GLU A N 1
ATOM 893 C CA . GLU A 1 116 ? -9.959 -2.822 -5.454 1.00 87.81 116 GLU A CA 1
ATOM 894 C C . GLU A 1 116 ? -9.645 -3.090 -3.974 1.00 87.81 116 GLU A C 1
ATOM 896 O O . GLU A 1 116 ? -10.098 -4.084 -3.408 1.00 87.81 116 GLU A O 1
ATOM 901 N N . ALA A 1 117 ? -8.860 -2.222 -3.324 1.00 87.75 117 ALA A N 1
ATOM 902 C CA . ALA A 1 117 ? -8.568 -2.372 -1.909 1.00 87.75 117 ALA A CA 1
ATOM 903 C C . ALA A 1 117 ? -9.861 -2.298 -1.081 1.00 87.75 117 ALA A C 1
ATOM 905 O O . ALA A 1 117 ? -10.762 -1.499 -1.351 1.00 87.75 117 ALA A O 1
ATOM 906 N N . ARG A 1 118 ? -9.929 -3.113 -0.023 1.00 86.50 118 ARG A N 1
ATOM 907 C CA . ARG A 1 118 ? -11.044 -3.119 0.932 1.00 86.50 118 ARG A CA 1
ATOM 908 C C . ARG A 1 118 ? -10.985 -1.872 1.811 1.00 86.50 118 ARG A C 1
ATOM 910 O O . ARG A 1 118 ? -10.445 -1.890 2.913 1.00 86.50 118 ARG A O 1
ATOM 917 N N . VAL A 1 119 ? -11.496 -0.773 1.271 1.00 90.25 119 VAL A N 1
ATOM 918 C CA . VAL A 1 119 ? -11.554 0.532 1.930 1.00 90.25 119 VAL A CA 1
ATOM 919 C C . VAL A 1 119 ? -12.996 0.939 2.176 1.00 90.25 119 VAL A C 1
ATOM 921 O O . VAL A 1 119 ? -13.893 0.611 1.385 1.00 90.25 119 VAL A O 1
ATOM 924 N N . LEU A 1 120 ? -13.193 1.691 3.258 1.00 88.25 120 LEU A N 1
ATOM 925 C CA . LEU A 1 120 ? -14.492 2.250 3.589 1.00 88.25 120 LEU A CA 1
ATOM 926 C C . LEU A 1 120 ? -14.936 3.212 2.482 1.00 88.25 120 LEU A C 1
ATOM 928 O O . LEU A 1 120 ? -14.200 4.119 2.086 1.00 88.25 120 LEU A O 1
ATOM 932 N N . ASN A 1 121 ? -16.140 3.001 1.967 1.00 85.88 121 ASN A N 1
ATOM 933 C CA . ASN A 1 121 ? -16.785 3.913 1.039 1.00 85.88 121 ASN A CA 1
ATOM 934 C C . ASN A 1 121 ? -17.258 5.188 1.778 1.00 85.88 121 ASN A C 1
ATOM 936 O O . ASN A 1 121 ? -17.237 5.244 3.010 1.00 85.88 121 ASN A O 1
ATOM 940 N N . PRO A 1 122 ? -17.691 6.239 1.060 1.00 84.25 122 PRO A N 1
ATOM 941 C CA . PRO A 1 122 ? -18.112 7.486 1.698 1.00 84.25 122 PRO A CA 1
ATOM 942 C C . PRO A 1 122 ? -19.249 7.322 2.718 1.00 84.25 122 PRO A C 1
ATOM 944 O O . PRO A 1 122 ? -19.206 7.956 3.767 1.00 84.25 122 PRO A O 1
ATOM 947 N N . ALA A 1 123 ? -20.231 6.454 2.454 1.00 83.88 123 ALA A N 1
ATOM 948 C CA . ALA A 1 123 ? -21.343 6.213 3.374 1.00 83.88 123 ALA A CA 1
ATOM 949 C C . ALA A 1 123 ? -20.883 5.482 4.647 1.00 83.88 123 ALA A C 1
ATOM 951 O O . ALA A 1 123 ? -21.274 5.849 5.754 1.00 83.88 123 ALA A O 1
ATOM 952 N N . GLU A 1 124 ? -20.002 4.493 4.493 1.00 86.06 124 GLU A N 1
ATOM 953 C CA . GLU A 1 124 ? -19.345 3.780 5.589 1.00 86.06 124 GLU A CA 1
ATOM 954 C C . GLU A 1 124 ? -18.495 4.740 6.438 1.00 86.06 124 GLU A C 1
ATOM 956 O O . GLU A 1 124 ? -18.601 4.752 7.662 1.00 86.06 124 GLU A O 1
ATOM 961 N N . MET A 1 125 ? -17.726 5.631 5.806 1.00 88.75 125 MET A N 1
ATOM 962 C CA . MET A 1 125 ? -16.967 6.675 6.503 1.00 88.75 125 MET A CA 1
ATOM 963 C C . MET A 1 125 ? -17.869 7.648 7.274 1.00 88.75 125 MET A C 1
ATOM 965 O O . MET A 1 125 ? -17.514 8.068 8.376 1.00 88.75 125 MET A O 1
ATOM 969 N N . THR A 1 126 ? -1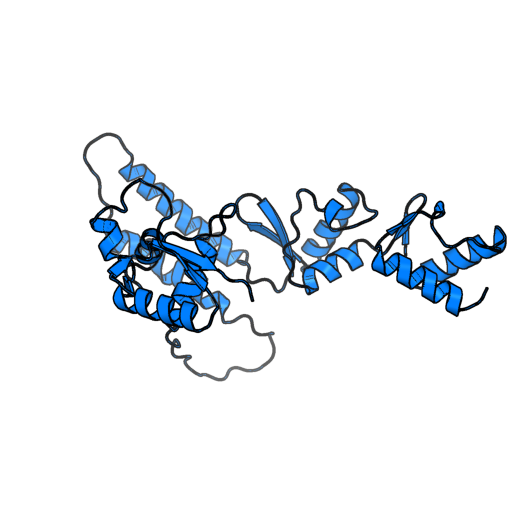9.033 8.012 6.727 1.00 87.06 126 THR A N 1
ATOM 970 C CA . THR A 1 126 ? -20.016 8.848 7.430 1.00 87.06 126 THR A CA 1
ATOM 971 C C . THR A 1 126 ? -20.593 8.134 8.650 1.00 87.06 126 THR A C 1
ATOM 973 O O . THR A 1 126 ? -20.679 8.752 9.711 1.00 87.06 126 THR A O 1
ATOM 976 N N . ARG A 1 127 ? -20.949 6.847 8.536 1.00 85.50 127 ARG A N 1
ATOM 977 C CA . ARG A 1 127 ? -21.405 6.037 9.681 1.00 85.50 127 ARG A CA 1
ATOM 978 C C . ARG A 1 127 ? -20.329 5.944 10.758 1.00 85.50 127 ARG A C 1
ATOM 980 O O . ARG A 1 127 ? -20.587 6.293 11.905 1.00 85.50 127 ARG A O 1
ATOM 987 N N . LEU A 1 128 ? -19.098 5.600 10.373 1.00 88.00 128 LEU A N 1
ATOM 988 C CA . LEU A 1 128 ? -17.966 5.532 11.297 1.00 88.00 128 LEU A CA 1
ATOM 989 C C . LEU A 1 128 ? -17.736 6.864 12.024 1.00 88.00 128 LEU A C 1
ATOM 991 O O . LEU A 1 128 ? -17.469 6.873 13.224 1.00 88.00 128 LEU A O 1
ATOM 995 N N . ARG A 1 129 ? -17.869 7.996 11.319 1.00 90.25 129 ARG A N 1
ATOM 996 C CA . ARG A 1 129 ? -17.756 9.323 11.934 1.00 90.25 129 ARG A CA 1
ATOM 997 C C . ARG A 1 129 ? -18.829 9.551 13.000 1.00 90.25 129 ARG A C 1
ATOM 999 O O . ARG A 1 129 ? -18.479 10.001 14.083 1.00 90.25 129 ARG A O 1
ATOM 1006 N N . LYS A 1 130 ? -20.094 9.219 12.721 1.00 87.75 130 LYS A N 1
ATOM 1007 C CA . LYS A 1 130 ? -21.189 9.364 13.697 1.00 87.75 130 LYS A CA 1
ATOM 1008 C C . LYS A 1 130 ? -20.932 8.547 14.963 1.00 87.75 130 LYS A C 1
ATOM 1010 O O . LYS A 1 130 ? -21.056 9.077 16.063 1.00 87.75 130 LYS A O 1
ATOM 1015 N N . VAL A 1 131 ? -20.508 7.291 14.805 1.00 88.62 131 VAL A N 1
ATOM 1016 C CA . VAL A 1 131 ? -20.144 6.422 15.937 1.00 88.62 131 VAL A CA 1
ATOM 1017 C C . VAL A 1 131 ? -18.986 7.034 16.732 1.00 88.62 131 VAL A C 1
ATOM 1019 O O . VAL A 1 131 ? -19.057 7.139 17.955 1.00 88.62 131 VAL A O 1
ATOM 1022 N N . ALA A 1 132 ? -17.939 7.510 16.051 1.00 89.56 132 ALA A N 1
ATOM 1023 C CA . ALA A 1 132 ? -16.791 8.139 16.701 1.00 89.56 132 ALA A CA 1
ATOM 1024 C C . ALA A 1 132 ? -17.165 9.422 17.470 1.00 89.56 132 ALA A C 1
ATOM 1026 O O . ALA A 1 132 ? -16.688 9.628 18.585 1.00 89.56 132 ALA A O 1
ATOM 1027 N N . GLU A 1 133 ? -18.028 10.271 16.907 1.00 91.31 133 GLU A N 1
ATOM 1028 C CA . GLU A 1 133 ? -18.538 11.483 17.563 1.00 91.31 133 GLU A CA 1
ATOM 1029 C C . GLU A 1 133 ? -19.379 11.147 18.801 1.00 91.31 133 GLU A C 1
ATOM 1031 O O . GLU A 1 133 ? -19.203 11.765 19.854 1.00 91.31 133 GLU A O 1
ATOM 1036 N N . GLY A 1 134 ? -20.235 10.128 18.705 1.00 88.44 134 GLY A N 1
ATOM 1037 C CA . GLY A 1 134 ? -21.017 9.621 19.827 1.00 88.44 134 GLY A CA 1
ATOM 1038 C C . GLY A 1 134 ? -20.141 9.117 20.977 1.00 88.44 134 GLY A C 1
ATOM 1039 O O . GLY A 1 134 ? -20.302 9.555 22.118 1.00 88.44 134 GLY A O 1
ATOM 1040 N N . LEU A 1 135 ? -19.140 8.282 20.669 1.00 89.12 135 LEU A N 1
ATOM 1041 C CA . LEU A 1 135 ? -18.159 7.802 21.650 1.00 89.12 135 LEU A CA 1
ATOM 1042 C C . LEU A 1 135 ? -17.379 8.955 22.286 1.00 89.12 135 LEU A C 1
ATOM 1044 O O . LEU A 1 135 ? -17.212 8.995 23.504 1.00 89.12 135 LEU A O 1
ATOM 1048 N N . ALA A 1 136 ? -16.921 9.919 21.485 1.00 91.19 136 ALA A N 1
ATOM 1049 C CA . ALA A 1 136 ? -16.216 11.091 21.994 1.00 91.19 136 ALA A CA 1
ATOM 1050 C C . ALA A 1 136 ? -17.094 11.915 22.951 1.00 91.19 136 ALA A C 1
ATOM 1052 O O . ALA A 1 136 ? -16.611 12.388 23.984 1.00 91.19 136 ALA A O 1
ATOM 1053 N N . GLY A 1 137 ? -18.389 12.055 22.646 1.00 89.44 137 GLY A N 1
ATOM 1054 C CA . GLY A 1 137 ? -19.375 12.685 23.522 1.00 89.44 137 GLY A CA 1
ATOM 1055 C C . GLY A 1 137 ? -19.505 11.969 24.868 1.00 89.44 137 GLY A C 1
ATOM 1056 O O . GLY A 1 137 ? -19.426 12.614 25.916 1.00 89.44 137 GLY A O 1
ATOM 1057 N N . LEU A 1 138 ? -19.619 10.639 24.847 1.00 87.81 138 LEU A N 1
ATOM 1058 C CA . LEU A 1 138 ? -19.684 9.809 26.051 1.00 87.81 138 LEU A CA 1
ATOM 1059 C C . LEU A 1 138 ? -18.407 9.931 26.902 1.00 87.81 138 LEU A C 1
ATOM 1061 O O . LEU A 1 138 ? -18.487 10.242 28.093 1.00 87.81 138 LEU A O 1
ATOM 1065 N N . PHE A 1 139 ? -17.222 9.801 26.296 1.00 88.00 139 PHE A N 1
ATOM 1066 C CA . PHE A 1 139 ? -15.947 9.960 27.007 1.00 88.00 139 PHE A CA 1
ATOM 1067 C C . PHE A 1 139 ? -15.774 11.360 27.601 1.00 88.00 139 PHE A C 1
ATOM 1069 O O . PHE A 1 139 ? -15.273 11.502 28.717 1.00 88.00 139 PHE A O 1
ATOM 1076 N N . LYS A 1 140 ? -16.247 12.405 26.912 1.00 89.25 140 LYS A N 1
ATOM 1077 C CA . LYS A 1 140 ? -16.247 13.774 27.444 1.00 89.25 140 LYS A CA 1
ATOM 1078 C C . LYS A 1 140 ? -17.137 13.918 28.682 1.00 89.25 140 LYS A C 1
ATOM 1080 O O . LYS A 1 140 ? -16.833 14.739 29.546 1.00 89.25 140 LYS A O 1
ATOM 1085 N N . MET A 1 141 ? -18.237 13.169 28.779 1.00 85.50 141 MET A N 1
ATOM 1086 C CA . MET A 1 141 ? -19.120 13.190 29.952 1.00 85.50 141 MET A CA 1
ATOM 1087 C C . MET A 1 141 ? -18.545 12.418 31.140 1.00 85.50 141 MET 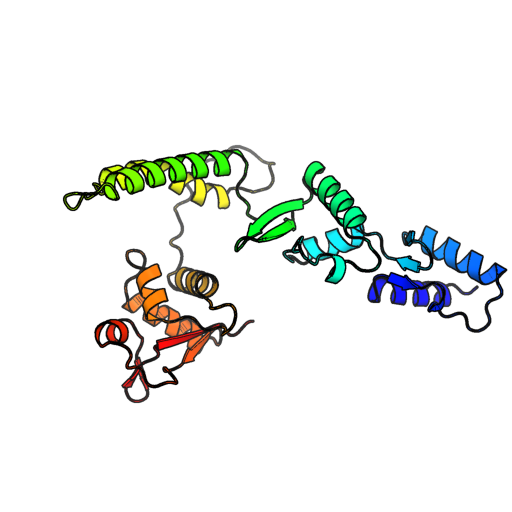A C 1
ATOM 1089 O O . MET A 1 141 ? -18.729 12.870 32.275 1.00 85.50 141 MET A O 1
ATOM 1093 N N . ILE A 1 142 ? -17.828 11.318 30.881 1.00 87.31 142 ILE A N 1
ATOM 1094 C CA . ILE A 1 142 ? -17.099 10.572 31.915 1.00 87.31 142 ILE A CA 1
ATOM 1095 C C . ILE A 1 142 ? -15.918 11.386 32.448 1.00 87.31 142 ILE A C 1
ATOM 1097 O O . ILE A 1 14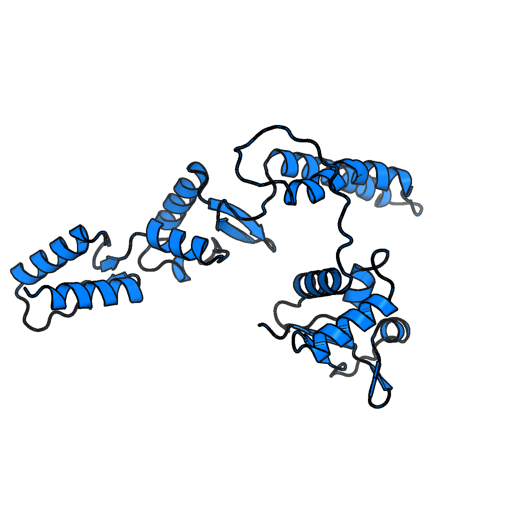2 ? -15.738 11.483 33.654 1.00 87.31 142 ILE A O 1
ATOM 1101 N N . GLY A 1 143 ? -15.141 12.023 31.569 1.00 82.69 143 GLY A N 1
ATOM 1102 C CA . GLY A 1 143 ? -13.930 12.761 31.943 1.00 82.69 143 GLY A CA 1
ATOM 1103 C C . GLY A 1 143 ? -14.158 14.081 32.695 1.00 82.69 143 GLY A C 1
ATOM 1104 O O . GLY A 1 143 ? -13.200 14.817 32.931 1.00 82.69 143 GLY A O 1
ATOM 1105 N N . ARG A 1 144 ? -15.402 14.437 33.051 1.00 83.31 144 ARG A N 1
ATOM 1106 C CA . ARG A 1 144 ? -15.679 15.634 33.863 1.00 83.31 144 ARG A CA 1
ATOM 1107 C C . ARG A 1 144 ? -15.223 15.391 35.304 1.00 83.31 144 ARG A C 1
ATOM 1109 O O . ARG A 1 144 ? -15.529 14.352 35.874 1.00 83.31 144 ARG A O 1
ATOM 1116 N N . LYS A 1 145 ? -14.530 16.371 35.899 1.00 68.56 145 LYS A N 1
ATOM 1117 C CA . LYS A 1 145 ? -14.071 16.309 37.299 1.00 68.56 145 LYS A CA 1
ATOM 1118 C C . LYS A 1 145 ? -15.246 16.037 38.248 1.00 68.56 145 LYS A C 1
ATOM 1120 O O . LYS A 1 145 ? -16.275 16.703 38.143 1.00 68.56 145 LYS A O 1
ATOM 1125 N N . GLY A 1 146 ? -15.060 15.099 39.173 1.00 80.88 146 GLY A N 1
ATOM 1126 C CA . GLY A 1 146 ? -16.065 14.680 40.148 1.00 80.88 146 GLY A CA 1
ATOM 1127 C C . GLY A 1 146 ? -16.009 13.173 40.402 1.00 80.88 146 GLY A C 1
ATOM 1128 O O . GLY A 1 146 ? -14.958 12.555 40.240 1.00 80.88 146 GLY A O 1
ATOM 1129 N N . GLU A 1 147 ? -17.145 12.609 40.802 1.00 80.31 147 GLU A N 1
ATOM 1130 C CA . GLU A 1 147 ? -17.341 11.175 41.046 1.00 80.31 147 GLU A CA 1
ATOM 1131 C C . GLU A 1 147 ? -17.099 10.316 39.796 1.00 80.31 147 GLU A C 1
ATOM 1133 O O . GLU A 1 147 ? -17.254 10.777 38.661 1.00 80.31 147 GLU A O 1
ATOM 1138 N N . ALA A 1 148 ? -16.755 9.044 40.015 1.00 81.00 148 ALA A N 1
ATOM 1139 C CA . ALA A 1 148 ? -16.596 8.063 38.950 1.00 81.00 148 ALA A CA 1
ATOM 1140 C C . ALA A 1 148 ? -17.927 7.856 38.210 1.00 81.00 148 ALA A C 1
ATOM 1142 O O . ALA A 1 148 ? -18.938 7.486 38.803 1.00 81.00 148 ALA A O 1
ATOM 1143 N N . ARG A 1 149 ? -17.918 8.088 36.897 1.00 85.31 149 ARG A N 1
ATOM 1144 C CA . ARG A 1 149 ? -19.082 7.919 36.020 1.00 85.31 149 ARG A CA 1
ATOM 1145 C C . ARG A 1 149 ? -18.885 6.688 35.152 1.00 85.31 149 ARG A C 1
ATOM 1147 O O . ARG A 1 149 ? -17.821 6.517 34.562 1.00 85.31 149 ARG A O 1
ATOM 1154 N N . ALA A 1 150 ? -19.921 5.868 35.048 1.00 86.56 150 ALA A N 1
ATOM 1155 C CA . ALA A 1 150 ? -19.957 4.705 34.171 1.00 86.56 150 ALA A CA 1
ATOM 1156 C C . ALA A 1 150 ? -20.929 4.936 33.004 1.00 86.56 150 ALA A C 1
ATOM 1158 O O . ALA A 1 150 ? -21.838 5.761 33.101 1.00 86.56 150 ALA A O 1
ATOM 1159 N N . ILE A 1 151 ? -20.730 4.202 31.908 1.00 83.38 151 ILE A N 1
ATOM 1160 C CA . ILE A 1 151 ? -21.672 4.118 30.783 1.00 83.38 151 ILE A CA 1
ATOM 1161 C C . ILE A 1 151 ? -22.407 2.783 30.888 1.00 83.38 151 ILE A C 1
ATOM 1163 O O . ILE A 1 151 ? -21.785 1.755 31.172 1.00 83.38 151 ILE A O 1
ATOM 1167 N N . LEU A 1 152 ? -23.716 2.793 30.643 1.00 83.12 152 LEU A N 1
ATOM 1168 C CA . LEU A 1 152 ? -24.498 1.566 30.554 1.00 83.12 152 LEU A CA 1
ATOM 1169 C C . LEU A 1 152 ? -24.092 0.770 29.312 1.00 83.12 152 LEU A C 1
ATOM 1171 O O . LEU A 1 152 ? -23.904 1.322 28.228 1.00 83.12 152 LEU A O 1
ATOM 1175 N N . ARG A 1 153 ? -23.979 -0.552 29.465 1.00 79.31 153 ARG A N 1
ATOM 1176 C CA . ARG A 1 153 ? -23.614 -1.443 28.354 1.00 79.31 153 ARG A CA 1
ATOM 1177 C C . ARG A 1 153 ? -24.595 -1.332 27.187 1.00 79.31 153 ARG A C 1
ATOM 1179 O O . ARG A 1 153 ? -24.151 -1.353 26.046 1.00 79.31 153 ARG A O 1
ATOM 1186 N N . ASP A 1 154 ? -25.877 -1.138 27.477 1.00 77.62 154 ASP A N 1
ATOM 1187 C CA . ASP A 1 154 ? -26.931 -1.022 26.467 1.00 77.62 154 ASP A CA 1
ATOM 1188 C C . ASP A 1 154 ? -26.801 0.259 25.632 1.00 77.62 154 ASP A C 1
ATOM 1190 O O . ASP A 1 154 ? -26.978 0.210 24.420 1.00 77.62 154 ASP A O 1
ATOM 1194 N N . ASP A 1 155 ? -26.394 1.382 26.235 1.00 79.31 155 ASP A N 1
ATOM 1195 C CA . ASP A 1 155 ? -26.145 2.637 25.507 1.00 79.31 155 ASP A CA 1
ATOM 1196 C C . ASP A 1 155 ? -24.943 2.502 24.569 1.00 79.31 155 ASP A C 1
ATOM 1198 O O . ASP A 1 155 ? -24.957 2.977 23.431 1.00 79.31 155 ASP A O 1
ATOM 1202 N N . LEU A 1 156 ? -23.891 1.823 25.038 1.00 81.75 156 LEU A N 1
ATOM 1203 C CA . LEU A 1 156 ? -22.732 1.512 24.210 1.00 81.75 156 LEU A CA 1
ATOM 1204 C C . LEU A 1 156 ? -23.114 0.553 23.073 1.00 81.75 156 LEU A C 1
ATOM 1206 O O . LEU A 1 156 ? -22.677 0.752 21.943 1.00 81.75 156 LEU A O 1
ATOM 1210 N N . ALA A 1 157 ? -23.942 -0.455 23.353 1.00 79.19 157 ALA A N 1
ATOM 1211 C CA . ALA A 1 157 ? -24.430 -1.407 22.361 1.00 79.19 157 ALA A CA 1
ATOM 1212 C C . ALA A 1 157 ? -25.347 -0.744 21.324 1.00 79.19 157 ALA A C 1
ATOM 1214 O O . ALA A 1 157 ? -25.200 -1.017 20.142 1.00 79.19 157 ALA A O 1
ATOM 1215 N N . ALA A 1 158 ? -26.231 0.171 21.724 1.00 80.75 158 ALA A N 1
ATOM 1216 C CA . ALA A 1 158 ? -27.069 0.938 20.804 1.00 80.75 158 ALA A CA 1
ATOM 1217 C C . ALA A 1 158 ? -26.228 1.839 19.885 1.00 80.75 158 ALA A C 1
ATOM 1219 O O . ALA A 1 158 ? -26.528 1.983 18.703 1.00 80.75 158 ALA A O 1
ATOM 1220 N N . LEU A 1 159 ? -25.139 2.411 20.412 1.00 81.56 159 LEU A N 1
ATOM 1221 C CA . LEU A 1 159 ? -24.223 3.260 19.651 1.00 81.56 159 LEU A CA 1
ATOM 1222 C C . LEU A 1 159 ? -23.321 2.471 18.689 1.00 81.56 159 LEU A C 1
ATOM 1224 O O . LEU A 1 159 ? -22.957 2.968 17.624 1.00 81.56 159 LEU A O 1
ATOM 1228 N N . LEU A 1 160 ? -22.928 1.261 19.089 1.00 79.31 160 LEU A N 1
ATOM 1229 C CA . LEU A 1 160 ? -22.089 0.350 18.311 1.00 79.31 160 LEU A CA 1
ATOM 1230 C C . LEU A 1 160 ? -22.895 -0.673 17.502 1.00 79.31 160 LEU A C 1
ATOM 1232 O O . LEU A 1 160 ? -22.271 -1.507 16.864 1.00 79.31 160 LEU A O 1
ATOM 1236 N N . GLY A 1 161 ? -24.227 -0.654 17.568 1.00 72.88 161 GLY A N 1
ATOM 1237 C CA . GLY A 1 161 ? -25.110 -1.719 17.087 1.00 72.88 161 GLY A CA 1
ATOM 1238 C C . GLY A 1 161 ? -25.139 -1.859 15.565 1.00 72.88 161 GLY A C 1
ATOM 1239 O O . GLY A 1 161 ? -24.105 -2.036 14.921 1.00 72.88 161 GLY A O 1
ATOM 1240 N N . ASP A 1 162 ? -26.328 -1.787 14.967 1.00 66.56 162 ASP A N 1
ATOM 1241 C CA . ASP A 1 162 ? -26.554 -2.066 13.538 1.00 66.56 162 ASP A CA 1
ATOM 1242 C C . ASP A 1 162 ? -25.588 -1.326 12.595 1.00 66.56 162 ASP A C 1
ATOM 1244 O O . ASP A 1 162 ? -25.221 -1.848 11.545 1.00 66.56 162 ASP A O 1
ATOM 1248 N N . ASP A 1 163 ? -25.102 -0.144 12.983 1.00 67.12 163 ASP A N 1
ATOM 1249 C CA . ASP A 1 163 ? -24.127 0.624 12.210 1.00 67.12 163 ASP A CA 1
ATOM 1250 C C . ASP A 1 163 ? -22.741 -0.038 12.127 1.00 67.12 163 ASP A C 1
ATOM 1252 O O . ASP A 1 163 ? -22.118 0.014 11.064 1.00 67.12 163 ASP A O 1
ATOM 1256 N N . LEU A 1 164 ? -22.233 -0.665 13.199 1.00 67.12 164 LEU A N 1
ATOM 1257 C CA . LEU A 1 164 ? -20.935 -1.352 13.167 1.00 67.12 164 LEU A CA 1
ATOM 1258 C C . LEU A 1 164 ? -21.059 -2.737 12.532 1.00 67.12 164 LEU A C 1
ATOM 1260 O O . LEU A 1 164 ? -20.178 -3.124 11.767 1.00 67.12 164 LEU A O 1
ATOM 1264 N N . ALA A 1 165 ? -22.159 -3.447 12.795 1.00 67.56 165 ALA A N 1
ATOM 1265 C CA . ALA A 1 165 ? -22.462 -4.707 12.120 1.00 67.56 165 ALA A CA 1
ATOM 1266 C C . ALA A 1 165 ? -22.568 -4.494 10.598 1.00 67.56 165 ALA A C 1
ATOM 1268 O O . ALA A 1 165 ? -21.842 -5.127 9.836 1.00 67.56 165 ALA A O 1
ATOM 1269 N N . ALA A 1 166 ? -23.321 -3.484 10.147 1.00 66.38 166 ALA A N 1
ATOM 1270 C CA . ALA A 1 166 ? -23.426 -3.135 8.728 1.00 66.38 166 ALA A CA 1
ATOM 1271 C C . ALA A 1 166 ? -22.102 -2.643 8.108 1.00 66.38 166 ALA A C 1
ATOM 1273 O O . ALA A 1 166 ? -21.888 -2.794 6.902 1.00 66.38 166 ALA A O 1
ATOM 1274 N N . LEU A 1 167 ? -21.203 -2.043 8.900 1.00 66.06 167 LEU A N 1
ATOM 1275 C CA . LEU A 1 167 ? -19.847 -1.686 8.459 1.00 66.06 167 LEU A CA 1
ATOM 1276 C C . LEU A 1 167 ? -18.960 -2.918 8.235 1.00 66.06 167 LEU A C 1
ATOM 1278 O O . LEU A 1 167 ? -18.097 -2.884 7.357 1.00 66.06 167 LEU A O 1
ATOM 1282 N N . LEU A 1 168 ? -19.156 -3.975 9.024 1.00 66.56 168 LEU A N 1
ATOM 1283 C CA . LEU A 1 168 ? -18.394 -5.220 8.936 1.00 66.56 168 LEU A CA 1
ATOM 1284 C C . LEU A 1 168 ? -18.956 -6.152 7.849 1.00 66.56 168 LEU A C 1
ATOM 1286 O O . LEU A 1 168 ? -18.177 -6.685 7.061 1.00 66.56 168 LEU A O 1
ATOM 1290 N N . ASP A 1 169 ? -20.281 -6.246 7.721 1.00 65.38 169 ASP A N 1
ATOM 1291 C CA . ASP A 1 169 ? -20.963 -7.090 6.726 1.00 65.38 169 ASP A CA 1
ATOM 1292 C C . ASP A 1 169 ? -20.841 -6.536 5.292 1.00 65.38 169 ASP A C 1
ATOM 1294 O O . ASP A 1 169 ? -20.757 -7.283 4.313 1.00 65.38 169 ASP A O 1
ATOM 1298 N N . GLY A 1 170 ? -20.747 -5.209 5.134 1.00 54.88 170 GLY A N 1
ATOM 1299 C CA . GLY A 1 170 ? -20.542 -4.550 3.835 1.00 54.88 170 GLY A CA 1
ATOM 1300 C C . GLY A 1 170 ? -19.220 -4.905 3.132 1.00 54.88 170 GLY A C 1
ATOM 1301 O O . GLY A 1 170 ? -19.060 -4.630 1.937 1.00 54.88 170 GLY A O 1
ATOM 1302 N N . ALA A 1 171 ? -18.276 -5.542 3.836 1.00 53.03 171 ALA A N 1
ATOM 1303 C CA . ALA A 1 171 ? -17.009 -6.005 3.275 1.00 53.03 171 ALA A CA 1
ATOM 1304 C C . ALA A 1 171 ? -17.140 -7.290 2.431 1.00 53.03 171 ALA A C 1
ATOM 1306 O O . ALA A 1 171 ? -16.273 -7.535 1.587 1.00 53.03 171 ALA A O 1
ATOM 1307 N N . GLU A 1 172 ? -18.200 -8.084 2.622 1.00 50.66 172 GLU A N 1
ATOM 1308 C CA . GLU A 1 172 ? -18.371 -9.386 1.955 1.00 50.66 172 GLU A CA 1
ATOM 1309 C C . GLU A 1 172 ? -19.183 -9.309 0.649 1.00 50.66 172 GLU A C 1
ATOM 1311 O O . GLU A 1 172 ? -19.014 -10.149 -0.230 1.00 50.66 172 GLU A O 1
ATOM 1316 N N . ASN A 1 173 ? -19.970 -8.246 0.442 1.00 46.56 173 ASN A N 1
ATOM 1317 C CA . ASN A 1 173 ? -20.895 -8.123 -0.698 1.00 46.56 173 ASN A CA 1
ATOM 1318 C C . ASN A 1 173 ? -20.382 -7.302 -1.902 1.00 46.56 173 ASN A C 1
ATOM 1320 O O . ASN A 1 173 ? -21.165 -6.934 -2.778 1.00 46.56 173 ASN A O 1
ATOM 1324 N N . ARG A 1 174 ? -19.075 -7.022 -2.019 1.00 49.69 174 ARG A N 1
ATOM 1325 C CA . ARG A 1 174 ? -18.508 -6.365 -3.222 1.00 49.69 174 ARG A CA 1
ATOM 1326 C C . ARG A 1 174 ? -18.156 -7.382 -4.318 1.00 49.69 174 ARG A C 1
ATOM 1328 O O . ARG A 1 174 ? -16.998 -7.511 -4.706 1.00 49.69 174 ARG A O 1
ATOM 1335 N N . GLY A 1 175 ? -19.160 -8.105 -4.811 1.00 39.34 175 GLY A N 1
ATOM 1336 C CA . GLY A 1 175 ? -19.089 -8.814 -6.095 1.00 39.34 175 GLY A CA 1
ATOM 1337 C C . GLY A 1 175 ? -19.356 -7.857 -7.268 1.00 39.34 175 GLY A C 1
ATOM 1338 O O . GLY A 1 175 ? -20.010 -6.830 -7.072 1.00 39.34 175 GLY A O 1
ATOM 1339 N N . PRO A 1 176 ? -18.853 -8.141 -8.485 1.00 43.16 176 PRO A N 1
ATOM 1340 C CA . PRO A 1 176 ? -19.126 -7.306 -9.642 1.00 43.16 176 PRO A CA 1
ATOM 1341 C C . PRO A 1 176 ? -20.618 -7.376 -9.965 1.00 43.16 176 PRO A C 1
ATOM 1343 O O . PRO A 1 176 ? -21.203 -8.446 -10.114 1.00 43.16 176 PRO A O 1
ATOM 1346 N N . GLU A 1 177 ? -21.226 -6.206 -10.067 1.00 41.00 177 GLU A N 1
ATOM 1347 C CA . GLU A 1 177 ? -22.613 -6.000 -10.448 1.00 41.00 177 GLU A CA 1
ATOM 1348 C C . GLU A 1 177 ? -22.871 -6.580 -11.851 1.00 41.00 177 GLU A C 1
ATOM 1350 O O . GLU A 1 177 ? -22.595 -5.937 -12.863 1.00 41.00 177 GLU A O 1
ATOM 1355 N N . ARG A 1 178 ? -23.343 -7.835 -11.903 1.00 46.31 178 ARG A N 1
ATOM 1356 C CA . ARG A 1 178 ? -24.161 -8.442 -12.971 1.00 46.31 178 ARG A CA 1
ATOM 1357 C C . ARG A 1 178 ? -24.583 -9.866 -12.573 1.00 46.31 178 ARG A C 1
ATOM 1359 O O . ARG A 1 178 ? -23.839 -10.806 -12.820 1.00 46.31 178 ARG A O 1
ATOM 1366 N N . ALA A 1 179 ? -25.784 -10.001 -11.999 1.00 36.66 179 ALA A N 1
ATOM 1367 C CA . ALA A 1 179 ? -26.826 -10.979 -12.371 1.00 36.66 179 ALA A CA 1
ATOM 1368 C C . ALA A 1 179 ? -27.853 -11.190 -11.234 1.00 36.66 179 ALA A C 1
ATOM 1370 O O . ALA A 1 179 ? -27.485 -11.622 -10.154 1.00 36.66 179 ALA A O 1
ATOM 1371 N N . ALA A 1 180 ? -29.121 -10.903 -11.566 1.00 36.00 180 ALA A N 1
ATOM 1372 C CA . ALA A 1 180 ? -30.409 -11.446 -11.095 1.00 36.00 180 ALA A CA 1
ATOM 1373 C C . ALA A 1 180 ? -30.721 -11.652 -9.583 1.00 36.00 180 ALA A C 1
ATOM 1375 O O . ALA A 1 180 ? -29.901 -12.155 -8.823 1.00 36.00 180 ALA A O 1
ATOM 1376 N N . PRO A 1 181 ? -31.971 -11.366 -9.150 1.00 44.97 181 PRO A N 1
ATOM 1377 C CA . PRO A 1 181 ? -32.418 -11.613 -7.787 1.00 44.97 181 PRO A CA 1
ATOM 1378 C C . PRO A 1 181 ? -32.770 -13.095 -7.615 1.00 44.97 181 PRO A C 1
ATOM 1380 O O . PRO A 1 181 ? -33.753 -13.588 -8.166 1.00 44.97 181 PRO A O 1
ATOM 1383 N N . GLY A 1 182 ? -31.965 -13.802 -6.832 1.00 37.31 182 GLY A N 1
ATOM 1384 C CA . GLY A 1 182 ? -32.268 -15.138 -6.343 1.00 37.31 182 GLY A CA 1
ATOM 1385 C C . GLY A 1 182 ? -31.922 -15.205 -4.868 1.00 37.31 182 GLY A C 1
ATOM 1386 O O . GLY A 1 182 ? -30.751 -15.165 -4.506 1.00 37.31 182 GLY A O 1
ATOM 1387 N N . SER A 1 183 ? -32.955 -15.256 -4.031 1.00 50.25 183 SER A N 1
ATOM 1388 C CA . SER A 1 183 ? -32.875 -15.499 -2.595 1.00 50.25 183 SER A CA 1
ATOM 1389 C C . SER A 1 183 ? -31.884 -16.605 -2.257 1.00 50.25 183 SER A C 1
ATOM 1391 O O . SER A 1 183 ? -32.006 -17.706 -2.788 1.00 50.25 183 SER A O 1
ATOM 1393 N N . GLN A 1 184 ? -31.005 -16.343 -1.294 1.00 42.69 184 GLN A N 1
ATOM 1394 C CA . GLN A 1 184 ? -30.572 -17.338 -0.319 1.00 42.69 184 GLN A CA 1
ATOM 1395 C C . GLN A 1 184 ? -29.923 -16.628 0.869 1.00 42.69 184 GLN A C 1
ATOM 1397 O O . GLN A 1 184 ? -28.968 -15.872 0.723 1.00 42.69 184 GLN A O 1
ATOM 1402 N N . SER A 1 185 ? -30.509 -16.850 2.046 1.00 52.25 185 SER A N 1
ATOM 1403 C CA . SER A 1 185 ? -29.931 -16.536 3.345 1.00 52.25 185 SER A CA 1
ATOM 1404 C C . SER A 1 185 ? -28.519 -17.104 3.439 1.00 52.25 185 SER A C 1
ATOM 1406 O O . SER A 1 185 ? -28.344 -18.321 3.482 1.00 52.25 185 SER A O 1
ATOM 1408 N N . SER A 1 186 ? -27.520 -16.233 3.518 1.00 45.50 186 SER A N 1
ATOM 1409 C CA . SER A 1 186 ? -26.164 -16.622 3.891 1.00 45.50 186 SER A CA 1
ATOM 1410 C C . SER A 1 186 ? -26.094 -16.715 5.411 1.00 45.50 186 SER A C 1
ATOM 1412 O O . SER A 1 186 ? -26.035 -15.707 6.111 1.00 45.50 186 SER A O 1
ATOM 1414 N N . SER A 1 187 ? -26.138 -17.936 5.931 1.00 43.03 187 SER A N 1
ATOM 1415 C CA . SER A 1 187 ? -25.711 -18.252 7.291 1.00 43.03 187 SER A CA 1
ATOM 1416 C C . SER A 1 187 ? -24.273 -17.767 7.498 1.00 43.03 187 SER A C 1
ATOM 1418 O O . SER A 1 187 ? -23.384 -18.175 6.747 1.00 43.03 187 SER A O 1
ATOM 1420 N N . ALA A 1 188 ? -24.045 -16.913 8.500 1.00 39.94 188 ALA A N 1
ATOM 1421 C CA . ALA A 1 188 ? -22.713 -16.478 8.907 1.00 39.94 188 ALA A CA 1
ATOM 1422 C C . ALA A 1 188 ? -21.832 -17.710 9.151 1.00 39.94 188 ALA A C 1
ATOM 1424 O O . ALA A 1 188 ? -22.111 -18.523 10.034 1.00 39.94 188 ALA A O 1
ATOM 1425 N N . THR A 1 189 ? -20.796 -17.881 8.330 1.00 48.16 189 THR A N 1
ATOM 1426 C CA . THR A 1 189 ? -19.851 -18.981 8.524 1.00 48.16 189 THR A CA 1
ATOM 1427 C C . THR A 1 189 ? -18.992 -18.606 9.732 1.00 48.16 189 THR A C 1
ATOM 1429 O O . THR A 1 189 ? -18.388 -17.532 9.714 1.00 48.16 189 THR A O 1
ATOM 1432 N N . PRO A 1 190 ? -18.943 -19.417 10.800 1.00 60.34 190 PRO A N 1
ATOM 1433 C CA . PRO A 1 190 ? -18.157 -19.084 11.980 1.00 60.34 190 PRO A CA 1
ATOM 1434 C C . PRO A 1 190 ? -16.677 -18.959 11.594 1.00 60.34 190 PRO A C 1
ATOM 1436 O O . PRO A 1 190 ? -16.067 -19.914 11.111 1.00 60.34 190 PRO A O 1
ATOM 1439 N N . VAL A 1 191 ? -16.106 -17.764 11.775 1.00 71.44 191 VAL A N 1
ATOM 1440 C CA . VAL A 1 191 ? -14.680 -17.501 11.531 1.00 71.44 191 VAL A CA 1
ATOM 1441 C C . VAL A 1 191 ? -13.868 -18.381 12.476 1.00 71.44 191 VAL A C 1
ATOM 1443 O O . VAL A 1 191 ? -14.031 -18.306 13.694 1.00 71.44 191 VAL A O 1
ATOM 1446 N N . ALA A 1 192 ? -12.995 -19.223 11.924 1.00 86.75 192 ALA A N 1
ATOM 1447 C CA . ALA A 1 192 ? -12.232 -20.174 12.723 1.00 86.75 192 ALA A CA 1
ATOM 1448 C C . ALA A 1 192 ? -11.300 -19.438 13.715 1.00 86.75 192 ALA A C 1
ATOM 1450 O O . ALA A 1 192 ? -10.636 -18.476 13.309 1.00 86.75 192 ALA A O 1
ATOM 1451 N N . PRO A 1 193 ? -11.162 -19.901 14.975 1.00 87.50 193 PRO A N 1
ATOM 1452 C CA . PRO A 1 193 ? -10.322 -19.263 15.999 1.00 87.50 193 PRO A CA 1
ATOM 1453 C C . PRO A 1 193 ? -8.903 -18.914 15.532 1.00 87.50 193 PRO A C 1
ATOM 1455 O O . PRO A 1 193 ? -8.394 -17.827 15.806 1.00 87.50 193 PRO A O 1
ATOM 1458 N N . ARG A 1 194 ? -8.291 -19.793 14.729 1.00 88.00 194 ARG A N 1
ATOM 1459 C CA . ARG A 1 194 ? -6.970 -19.577 14.125 1.00 88.00 194 ARG A CA 1
ATOM 1460 C C . ARG A 1 194 ? -6.891 -18.302 13.280 1.00 88.00 194 ARG A C 1
ATOM 1462 O O . ARG A 1 194 ? -5.929 -17.549 13.402 1.00 88.00 194 ARG A O 1
ATOM 1469 N N . GLN A 1 195 ? -7.902 -18.029 12.455 1.00 88.38 195 GLN A N 1
ATOM 1470 C CA . GLN A 1 195 ? -7.921 -16.847 11.587 1.00 88.38 195 GLN A CA 1
ATOM 1471 C C . GLN A 1 195 ? -8.014 -15.552 12.404 1.00 88.38 195 GLN A C 1
ATOM 1473 O O . GLN A 1 195 ? -7.365 -14.559 12.073 1.00 88.38 195 GLN A O 1
ATOM 1478 N N . LEU A 1 196 ? -8.783 -15.569 13.499 1.00 91.25 196 LEU A N 1
ATOM 1479 C CA . LEU A 1 196 ? -8.888 -14.432 14.416 1.00 91.25 196 LEU A CA 1
ATOM 1480 C C . LEU A 1 196 ? -7.556 -14.151 15.122 1.00 91.25 196 LEU A C 1
ATOM 1482 O O . LEU A 1 196 ? -7.146 -12.991 15.206 1.00 91.25 196 LEU A O 1
ATOM 1486 N N . VAL A 1 197 ? -6.858 -15.198 15.571 1.00 93.44 197 VAL A N 1
ATOM 1487 C CA . VAL A 1 197 ? -5.538 -15.082 16.210 1.00 93.44 197 VAL A CA 1
ATOM 1488 C C . VAL A 1 197 ? -4.485 -14.549 15.236 1.00 93.44 197 VAL A C 1
ATOM 1490 O O . VAL A 1 197 ? -3.782 -13.595 15.566 1.00 93.44 197 VAL A O 1
ATOM 1493 N N . GLU A 1 198 ? -4.412 -15.075 14.011 1.00 90.88 198 GLU A N 1
ATOM 1494 C CA . GLU A 1 198 ? -3.473 -14.595 12.983 1.00 90.88 198 GLU A CA 1
ATOM 1495 C C . GLU A 1 198 ? -3.706 -13.117 12.618 1.00 90.88 198 GLU A C 1
ATOM 1497 O O . GLU A 1 198 ? -2.755 -12.343 12.457 1.00 90.88 198 GLU A O 1
ATOM 1502 N N . LEU A 1 199 ? -4.969 -12.694 12.513 1.00 90.38 199 LEU A N 1
ATOM 1503 C CA . LEU A 1 199 ? -5.314 -11.301 12.233 1.00 90.38 199 LEU A CA 1
ATOM 1504 C C . LEU A 1 199 ? -4.926 -10.374 13.394 1.00 90.38 199 LEU A C 1
ATOM 1506 O O . LEU A 1 199 ? -4.402 -9.280 13.161 1.00 90.38 199 LEU A O 1
ATOM 1510 N N . ALA A 1 200 ? -5.141 -10.810 14.636 1.00 93.00 200 ALA A N 1
ATOM 1511 C CA . ALA A 1 200 ? -4.764 -10.050 15.822 1.00 93.00 200 ALA A CA 1
ATOM 1512 C C . ALA A 1 200 ? -3.237 -9.937 15.980 1.00 93.00 200 ALA A C 1
ATOM 1514 O O . ALA A 1 200 ? -2.742 -8.835 16.227 1.00 93.00 200 ALA A O 1
ATOM 1515 N N . LEU A 1 201 ? -2.482 -11.009 15.710 1.00 92.56 201 LEU A N 1
ATOM 1516 C CA . LEU A 1 201 ? -1.013 -10.989 15.664 1.00 92.56 201 LEU A CA 1
ATOM 1517 C C . LEU A 1 201 ? -0.493 -9.932 14.677 1.00 92.56 201 LEU A C 1
ATOM 1519 O O . LEU A 1 201 ? 0.333 -9.096 15.036 1.00 92.56 201 LEU A O 1
ATOM 1523 N N . ARG A 1 202 ? -1.027 -9.895 13.447 1.00 91.00 202 ARG A N 1
ATOM 1524 C CA . ARG A 1 202 ? -0.629 -8.896 12.432 1.00 91.00 202 ARG A CA 1
ATOM 1525 C C . ARG A 1 202 ? -0.975 -7.461 12.832 1.00 91.00 202 ARG A C 1
ATOM 1527 O O . ARG A 1 202 ? -0.317 -6.526 12.379 1.00 91.00 202 ARG A O 1
ATOM 1534 N N . ARG A 1 203 ? -2.034 -7.269 13.624 1.00 90.19 203 ARG A N 1
ATOM 1535 C CA . ARG A 1 203 ? -2.468 -5.948 14.100 1.00 90.19 203 ARG A CA 1
ATOM 1536 C C . ARG A 1 203 ? -1.585 -5.424 15.231 1.00 90.19 203 ARG A C 1
ATOM 1538 O O . ARG A 1 203 ? -1.366 -4.218 15.295 1.00 90.19 203 ARG A O 1
ATOM 1545 N N . LEU A 1 204 ? -1.149 -6.315 16.120 1.00 90.50 204 LEU A N 1
ATOM 1546 C CA . LEU A 1 204 ? -0.413 -5.983 17.342 1.00 90.50 204 LEU A CA 1
ATOM 1547 C C . LEU A 1 204 ? 1.110 -6.048 17.184 1.00 90.50 204 LEU A C 1
ATOM 1549 O O . LEU A 1 204 ? 1.817 -5.676 18.113 1.00 90.50 204 LEU A O 1
ATOM 1553 N N . GLU A 1 205 ? 1.615 -6.511 16.037 1.00 91.81 205 GLU A N 1
ATOM 1554 C CA . GLU A 1 205 ? 3.053 -6.616 15.771 1.00 91.81 205 GLU A CA 1
ATOM 1555 C C . GLU A 1 205 ? 3.783 -5.288 16.025 1.00 91.81 205 GLU A C 1
ATOM 1557 O O . GLU A 1 205 ? 3.487 -4.268 15.390 1.00 91.81 205 GLU A O 1
ATOM 1562 N N . ASP A 1 206 ? 4.793 -5.317 16.904 1.00 85.50 206 ASP A N 1
ATOM 1563 C CA . ASP A 1 206 ? 5.682 -4.175 17.076 1.00 85.50 206 ASP A CA 1
ATOM 1564 C C . ASP A 1 206 ? 6.481 -3.943 15.776 1.00 85.50 206 ASP A C 1
ATOM 1566 O O . ASP A 1 206 ? 7.200 -4.834 15.304 1.00 85.50 206 ASP A O 1
ATOM 1570 N N . PRO A 1 207 ? 6.412 -2.741 15.175 1.00 78.25 207 PRO A N 1
ATOM 1571 C CA . PRO A 1 207 ? 7.013 -2.486 13.872 1.00 78.25 207 PRO A CA 1
ATOM 1572 C C . PRO A 1 207 ? 8.548 -2.528 13.871 1.00 78.25 207 PRO A C 1
ATOM 1574 O O . PRO A 1 207 ? 9.132 -2.651 12.792 1.00 78.25 207 PRO A O 1
ATOM 1577 N N . LYS A 1 208 ? 9.201 -2.394 15.034 1.00 81.12 208 LYS A N 1
ATOM 1578 C CA . LYS A 1 208 ? 10.661 -2.431 15.191 1.00 81.12 208 LYS A CA 1
ATOM 1579 C C . LYS A 1 208 ? 11.152 -3.821 15.581 1.00 81.12 208 LYS A C 1
ATOM 1581 O O . LYS A 1 208 ? 12.122 -4.288 14.994 1.00 81.12 208 LYS A O 1
ATOM 1586 N N . LEU A 1 209 ? 10.506 -4.453 16.560 1.00 82.88 209 LEU A N 1
ATOM 1587 C CA . LEU A 1 209 ? 10.958 -5.720 17.143 1.00 82.88 209 LEU A CA 1
ATOM 1588 C C . LEU A 1 209 ? 10.394 -6.950 16.433 1.00 82.88 209 LEU A C 1
ATOM 1590 O O . LEU A 1 209 ? 10.961 -8.035 16.570 1.00 82.88 209 LEU A O 1
ATOM 1594 N N . LYS A 1 210 ? 9.310 -6.786 15.659 1.00 88.81 210 LYS A N 1
ATOM 1595 C CA . LYS A 1 210 ? 8.632 -7.886 14.957 1.00 88.81 210 LYS A CA 1
ATOM 1596 C C . LYS A 1 210 ? 8.189 -8.995 15.911 1.00 88.81 210 LYS A C 1
ATOM 1598 O O . LYS A 1 210 ? 8.317 -10.179 15.619 1.00 88.81 210 LYS A O 1
ATOM 1603 N N . ILE A 1 211 ? 7.709 -8.580 17.080 1.00 91.12 211 ILE A N 1
ATOM 1604 C CA . ILE A 1 211 ? 7.236 -9.437 18.167 1.00 91.12 211 ILE A CA 1
ATOM 1605 C C . ILE A 1 211 ? 5.879 -8.901 18.634 1.00 91.12 211 ILE A C 1
ATOM 1607 O O . ILE A 1 211 ? 5.625 -7.695 18.595 1.00 91.12 211 ILE A O 1
ATOM 1611 N N . VAL A 1 212 ? 5.015 -9.811 19.068 1.00 93.62 212 VAL A N 1
ATOM 1612 C CA . VAL A 1 212 ? 3.744 -9.554 19.744 1.00 93.62 212 VAL A CA 1
ATOM 1613 C C . VAL A 1 212 ? 3.829 -10.152 21.142 1.00 93.62 212 VAL A C 1
ATOM 1615 O O . VAL A 1 212 ? 4.217 -11.310 21.285 1.00 93.62 212 VAL A O 1
ATOM 1618 N N . ARG A 1 213 ? 3.434 -9.398 22.172 1.00 94.12 213 ARG A N 1
ATOM 1619 C CA . ARG A 1 213 ? 3.276 -9.948 23.524 1.00 94.12 213 ARG A CA 1
ATOM 1620 C C . ARG A 1 213 ? 1.965 -10.727 23.609 1.00 94.12 213 ARG A C 1
ATOM 1622 O O . ARG A 1 213 ? 0.904 -10.215 23.251 1.00 94.12 213 ARG A O 1
ATOM 1629 N N . ILE A 1 214 ? 2.032 -11.964 24.084 1.00 94.94 214 ILE A N 1
ATOM 1630 C CA . ILE A 1 214 ? 0.881 -12.871 24.150 1.00 94.94 214 ILE A CA 1
ATOM 1631 C C . ILE A 1 214 ? -0.206 -12.388 25.126 1.00 94.94 214 ILE A C 1
ATOM 1633 O O . ILE A 1 214 ? -1.375 -12.449 24.743 1.00 94.94 214 ILE A O 1
ATOM 1637 N N . PRO A 1 215 ? 0.105 -11.820 26.308 1.00 94.62 215 PRO A N 1
ATOM 1638 C CA . PRO A 1 215 ? -0.927 -11.249 27.178 1.00 94.62 215 PRO A CA 1
ATOM 1639 C C . PRO A 1 215 ? -1.766 -10.170 26.479 1.00 94.62 215 PRO A C 1
ATOM 1641 O O . PRO A 1 215 ? -2.992 -10.148 26.596 1.00 94.62 215 PRO A O 1
ATOM 1644 N N . ASP A 1 216 ? -1.125 -9.311 25.682 1.00 94.19 216 ASP A N 1
ATOM 1645 C CA . ASP A 1 216 ? -1.803 -8.245 24.936 1.00 94.19 216 ASP A CA 1
ATOM 1646 C C . ASP A 1 216 ? -2.673 -8.813 23.807 1.00 94.19 216 ASP A C 1
ATOM 1648 O O . ASP A 1 216 ? -3.781 -8.328 23.559 1.00 94.19 216 ASP A O 1
ATOM 1652 N N . LEU A 1 217 ? -2.206 -9.884 23.157 1.00 95.69 217 LEU A N 1
ATOM 1653 C CA . LEU A 1 217 ? -2.981 -10.634 22.173 1.00 95.69 217 LEU A CA 1
ATOM 1654 C C . LEU A 1 217 ? -4.245 -11.238 22.794 1.00 95.69 217 LEU A C 1
ATOM 1656 O O . LEU A 1 217 ? -5.334 -11.010 22.266 1.00 95.69 217 LEU A O 1
ATOM 1660 N N . VAL A 1 218 ? -4.114 -11.960 23.910 1.00 95.75 218 VAL A N 1
ATOM 1661 C CA . VAL A 1 218 ? -5.240 -12.610 24.599 1.00 95.75 218 VAL A CA 1
ATOM 1662 C C . VAL A 1 218 ? -6.270 -11.575 25.039 1.00 95.75 218 VAL A C 1
ATOM 1664 O O . VAL A 1 218 ? -7.446 -11.716 24.718 1.00 95.75 218 VAL A O 1
ATOM 1667 N N . ARG A 1 219 ? -5.835 -10.469 25.656 1.00 95.06 219 ARG A N 1
ATOM 1668 C CA . ARG A 1 219 ? -6.726 -9.356 26.030 1.00 95.06 219 ARG A CA 1
ATOM 1669 C C . ARG A 1 219 ? -7.440 -8.736 24.834 1.00 95.06 219 ARG A C 1
ATOM 1671 O O . ARG A 1 219 ? -8.594 -8.341 24.941 1.00 95.06 219 ARG A O 1
ATOM 1678 N N . SER A 1 220 ? -6.778 -8.642 23.680 1.00 93.44 220 SER A N 1
ATOM 1679 C CA . SER A 1 220 ? -7.402 -8.090 22.468 1.00 93.44 220 SER A CA 1
ATOM 1680 C C . SER A 1 220 ? -8.501 -8.983 21.875 1.00 93.44 220 SER A C 1
ATOM 1682 O O . SER A 1 220 ? -9.310 -8.509 21.069 1.00 93.44 220 SER A O 1
ATOM 1684 N N . LEU A 1 221 ? -8.503 -10.263 22.257 1.00 93.94 221 LEU A N 1
ATOM 1685 C CA . LEU A 1 221 ? -9.452 -11.292 21.841 1.00 93.94 221 LEU A CA 1
ATOM 1686 C C . LEU A 1 221 ? -10.457 -11.646 22.947 1.00 93.94 221 LEU A C 1
ATOM 1688 O O . LEU A 1 221 ? -11.295 -12.525 22.736 1.00 93.94 221 LEU A O 1
ATOM 1692 N N . ASP A 1 222 ? -10.409 -10.945 24.083 1.00 90.88 222 ASP A N 1
ATOM 1693 C CA . ASP A 1 222 ? -11.345 -11.140 25.183 1.00 90.88 222 ASP A CA 1
ATOM 1694 C C . ASP A 1 222 ? -12.795 -10.930 24.715 1.00 90.88 222 ASP A C 1
ATOM 1696 O O . ASP A 1 222 ? -13.100 -10.047 23.904 1.00 90.88 222 ASP A O 1
ATOM 1700 N N . GLY A 1 223 ? -13.681 -11.816 25.163 1.00 85.69 223 GLY A N 1
ATOM 1701 C CA . GLY A 1 223 ? -15.071 -11.896 24.708 1.00 85.69 223 GLY A CA 1
ATOM 1702 C C . GLY A 1 223 ? -15.283 -12.462 23.295 1.00 85.69 223 GLY A C 1
ATOM 1703 O O . GLY A 1 223 ? -16.434 -12.607 22.887 1.00 85.69 223 GLY A O 1
ATOM 1704 N N . LYS A 1 224 ? -14.222 -12.798 22.543 1.00 89.06 224 LYS A N 1
ATOM 1705 C CA . LYS A 1 224 ? -14.322 -13.466 21.226 1.00 89.06 224 LYS A CA 1
ATOM 1706 C C . LYS A 1 224 ? -13.847 -14.909 21.254 1.00 89.06 224 LYS A C 1
ATOM 1708 O O . LYS A 1 224 ? -14.440 -15.744 20.583 1.00 89.06 224 LYS A O 1
ATOM 1713 N N . LEU A 1 225 ? -12.764 -15.169 21.980 1.00 92.88 225 LEU A N 1
ATOM 1714 C CA . LEU A 1 225 ? -12.181 -16.492 22.164 1.00 92.88 225 LEU A CA 1
ATOM 1715 C C . LEU A 1 225 ? -11.837 -16.681 23.638 1.00 92.88 225 LEU A C 1
ATOM 1717 O O . LEU A 1 225 ? -11.409 -15.745 24.315 1.00 92.88 225 LEU A O 1
ATOM 1721 N N . SER A 1 226 ? -11.989 -17.906 24.121 1.00 95.00 226 SER A N 1
ATOM 1722 C CA . SER A 1 226 ? -11.430 -18.311 25.404 1.00 95.00 226 SER A CA 1
ATOM 1723 C C . SER A 1 226 ? -9.900 -18.342 25.341 1.00 95.00 226 SER A C 1
ATOM 1725 O O . SER A 1 226 ? -9.299 -18.540 24.282 1.00 95.00 226 SER A O 1
ATOM 1727 N N . VAL A 1 227 ? -9.246 -18.202 26.497 1.00 93.94 227 VAL A N 1
ATOM 1728 C CA . VAL A 1 227 ? -7.779 -18.298 26.606 1.00 93.94 227 VAL A CA 1
ATOM 1729 C C . VAL A 1 227 ? -7.268 -19.622 26.020 1.00 93.94 227 VAL A C 1
ATOM 1731 O O . VAL A 1 227 ? -6.296 -19.627 25.268 1.00 93.94 227 VAL A O 1
ATOM 1734 N N . ALA A 1 228 ? -7.974 -20.727 26.279 1.00 93.44 228 ALA A N 1
ATOM 1735 C CA . ALA A 1 228 ? -7.633 -22.048 25.755 1.00 93.44 228 ALA A CA 1
ATOM 1736 C C . ALA A 1 228 ? -7.699 -22.119 24.218 1.00 93.44 228 ALA A C 1
ATOM 1738 O O . ALA A 1 228 ? -6.821 -22.712 23.593 1.00 93.44 228 ALA A O 1
ATOM 1739 N N . GLU A 1 229 ? -8.696 -21.488 23.589 1.00 94.62 229 GLU A N 1
ATOM 1740 C CA . GLU A 1 229 ? -8.791 -21.417 22.124 1.00 94.62 229 GLU A CA 1
ATOM 1741 C C . GLU A 1 229 ? -7.663 -20.580 21.518 1.00 94.62 229 GLU A C 1
ATOM 1743 O O . GLU A 1 229 ? -7.112 -20.954 20.480 1.00 94.62 229 GLU A O 1
ATOM 1748 N N . VAL A 1 230 ? -7.280 -19.477 22.173 1.00 95.69 230 VAL A N 1
ATOM 1749 C CA . VAL A 1 230 ? -6.130 -18.668 21.743 1.00 95.69 230 VAL A CA 1
ATOM 1750 C C . VAL A 1 230 ? -4.836 -19.472 21.855 1.00 95.69 230 VAL A C 1
ATOM 1752 O O . VAL A 1 230 ? -4.052 -19.490 20.907 1.00 95.69 230 VAL A O 1
ATOM 1755 N N . HIS A 1 231 ? -4.622 -20.180 22.968 1.00 95.69 231 HIS A N 1
ATOM 1756 C CA . HIS A 1 231 ? -3.454 -21.048 23.162 1.00 95.69 231 HIS A CA 1
ATOM 1757 C C . HIS A 1 231 ? -3.386 -22.137 22.098 1.00 95.69 231 HIS A C 1
ATOM 1759 O O . HIS A 1 231 ? -2.355 -22.296 21.451 1.00 95.69 231 HIS A O 1
ATOM 1765 N N . HIS A 1 232 ? -4.500 -22.828 21.853 1.00 94.56 232 HIS A N 1
ATOM 1766 C CA . HIS A 1 232 ? -4.566 -23.877 20.843 1.00 94.56 232 HIS A CA 1
ATOM 1767 C C . HIS A 1 232 ? -4.252 -23.346 19.437 1.00 94.56 232 HIS A C 1
ATOM 1769 O O . HIS A 1 232 ? -3.478 -23.955 18.699 1.00 94.56 232 HIS A O 1
ATOM 1775 N N . ALA A 1 233 ? -4.802 -22.186 19.073 1.00 95.31 233 ALA A N 1
ATOM 1776 C CA . ALA A 1 233 ? -4.525 -21.541 17.794 1.00 95.31 233 ALA A CA 1
ATOM 1777 C C . ALA A 1 233 ? -3.056 -21.100 17.652 1.00 95.31 233 ALA A C 1
ATOM 1779 O O . ALA A 1 233 ? -2.484 -21.245 16.571 1.00 95.31 233 ALA A O 1
ATOM 1780 N N . LEU A 1 234 ? -2.436 -20.596 18.725 1.00 95.38 234 LEU A N 1
ATOM 1781 C CA . LEU A 1 234 ? -1.009 -20.259 18.745 1.00 95.38 234 LEU A CA 1
ATOM 1782 C C . LEU A 1 234 ? -0.134 -21.503 18.556 1.00 95.38 234 LEU A C 1
ATOM 1784 O O . LEU A 1 234 ? 0.771 -21.473 17.726 1.00 95.38 234 LEU A O 1
ATOM 1788 N N . SER A 1 235 ? -0.428 -22.602 19.257 1.00 94.38 235 SER A N 1
ATOM 1789 C CA . SER A 1 235 ? 0.290 -23.871 19.087 1.00 94.38 235 SER A CA 1
ATOM 1790 C C . SER A 1 235 ? 0.174 -24.395 17.657 1.00 94.38 235 SER A C 1
ATOM 1792 O O . SER A 1 235 ? 1.190 -24.663 17.029 1.00 94.38 235 SER A O 1
ATOM 1794 N N . GLN A 1 236 ? -1.035 -24.426 17.083 1.00 93.75 236 GLN A N 1
ATOM 1795 C CA . GLN A 1 236 ? -1.227 -24.844 15.689 1.00 93.75 236 GLN A CA 1
ATOM 1796 C C . GLN A 1 236 ? -0.455 -23.970 14.689 1.00 93.75 236 GLN A C 1
ATOM 1798 O O . GLN A 1 236 ? 0.068 -24.472 13.693 1.00 93.75 236 GLN A O 1
ATOM 1803 N N . ALA A 1 237 ? -0.409 -22.654 14.913 1.00 92.06 237 ALA A N 1
ATOM 1804 C CA . ALA A 1 237 ? 0.333 -21.738 14.053 1.00 92.06 237 ALA A CA 1
ATOM 1805 C C . ALA A 1 237 ? 1.853 -21.933 14.184 1.00 92.06 237 ALA A C 1
ATOM 1807 O O . ALA A 1 237 ? 2.562 -21.822 13.182 1.00 92.06 237 ALA A O 1
ATOM 1808 N N . ALA A 1 238 ? 2.344 -22.240 15.388 1.00 93.19 238 ALA A N 1
ATOM 1809 C CA . ALA A 1 238 ? 3.750 -22.533 15.645 1.00 93.19 238 ALA A CA 1
ATOM 1810 C C . ALA A 1 238 ? 4.172 -23.874 15.026 1.00 93.19 238 ALA A C 1
ATOM 1812 O O . ALA A 1 238 ? 5.160 -23.925 14.296 1.00 93.19 238 ALA A O 1
ATOM 1813 N N . ASP A 1 239 ? 3.372 -24.925 15.219 1.00 91.56 239 ASP A N 1
ATOM 1814 C CA . ASP A 1 239 ? 3.590 -26.248 14.619 1.00 91.56 239 ASP A CA 1
ATOM 1815 C C . ASP A 1 239 ? 3.569 -26.184 13.083 1.00 91.56 239 ASP A C 1
ATOM 1817 O O . ASP A 1 239 ? 4.320 -26.881 12.403 1.00 91.56 239 ASP A O 1
ATOM 1821 N N . GLY A 1 240 ? 2.731 -25.305 12.524 1.00 89.56 240 GLY A N 1
ATOM 1822 C CA . GLY A 1 240 ? 2.667 -25.023 11.090 1.00 89.56 240 GLY A CA 1
ATOM 1823 C C . GLY A 1 240 ? 3.763 -24.089 10.563 1.00 89.56 240 GLY A C 1
ATOM 1824 O O . GLY A 1 240 ? 3.735 -23.757 9.378 1.00 89.56 240 GLY A O 1
ATOM 1825 N N . GLY A 1 241 ? 4.685 -23.622 11.412 1.00 90.94 241 GLY A N 1
ATOM 1826 C CA . GLY A 1 241 ? 5.788 -22.732 11.035 1.00 90.94 241 GLY A CA 1
ATOM 1827 C C . GLY A 1 241 ? 5.379 -21.303 10.657 1.00 90.94 241 GLY A C 1
ATOM 1828 O O . GLY A 1 241 ? 6.194 -20.565 10.111 1.00 90.94 241 GLY A O 1
ATOM 1829 N N . ALA A 1 242 ? 4.137 -20.892 10.928 1.00 89.81 242 ALA A N 1
ATOM 1830 C CA . ALA A 1 242 ? 3.650 -19.542 10.627 1.00 89.81 242 ALA A CA 1
ATOM 1831 C C . ALA A 1 242 ? 4.091 -18.510 11.677 1.00 89.81 242 ALA A C 1
ATOM 1833 O O . ALA A 1 242 ? 4.154 -17.308 11.406 1.00 89.81 242 ALA A O 1
ATOM 1834 N N . ILE A 1 243 ? 4.376 -18.971 12.895 1.00 94.62 243 ILE A N 1
ATOM 1835 C CA . ILE A 1 243 ? 4.891 -18.146 13.983 1.00 94.62 243 ILE A CA 1
ATOM 1836 C C . ILE A 1 243 ? 5.987 -18.880 14.748 1.00 94.62 243 ILE A C 1
ATOM 1838 O O . ILE A 1 243 ? 6.073 -20.103 14.726 1.00 94.62 243 ILE A O 1
ATOM 1842 N N . GLU A 1 244 ? 6.785 -18.115 15.475 1.00 94.81 244 GLU A N 1
ATOM 1843 C CA . GLU A 1 244 ? 7.735 -18.605 16.462 1.00 94.81 244 GLU A CA 1
ATOM 1844 C C . GLU A 1 244 ? 7.281 -18.128 17.843 1.00 94.81 244 GLU A C 1
ATOM 1846 O O . GLU A 1 244 ? 7.115 -16.924 18.062 1.00 94.81 244 GLU A O 1
ATOM 1851 N N . LEU A 1 245 ? 7.062 -19.060 18.770 1.00 94.44 245 LEU A N 1
ATOM 1852 C CA . LEU A 1 245 ? 6.779 -18.748 20.169 1.00 94.44 245 LEU A CA 1
ATOM 1853 C C . LEU A 1 245 ? 8.098 -18.627 20.933 1.00 94.44 245 LEU A C 1
ATOM 1855 O O . LEU A 1 245 ? 8.952 -19.507 20.852 1.00 94.44 245 LEU A O 1
ATOM 1859 N N . GLN A 1 246 ? 8.264 -17.529 21.664 1.00 92.44 246 GLN A N 1
ATOM 1860 C CA . GLN A 1 246 ? 9.500 -17.196 22.364 1.00 92.44 246 GLN A CA 1
ATOM 1861 C C . GLN A 1 246 ? 9.224 -16.935 23.852 1.00 92.44 246 GLN A C 1
ATOM 1863 O O . GLN A 1 246 ? 8.220 -16.294 24.190 1.00 92.44 246 GLN A O 1
ATOM 1868 N N . PRO A 1 247 ? 10.095 -17.420 24.754 1.00 89.00 247 PRO A N 1
ATOM 1869 C CA . PRO A 1 247 ? 10.107 -16.954 26.134 1.00 89.00 247 PRO A CA 1
ATOM 1870 C C . PRO A 1 247 ? 10.623 -15.509 26.192 1.00 89.00 247 PRO A C 1
ATOM 1872 O O . PRO A 1 247 ? 11.291 -15.039 25.266 1.00 89.00 247 PRO A O 1
ATOM 1875 N N . ASP A 1 248 ? 10.337 -14.801 27.284 1.00 76.81 248 ASP A N 1
ATOM 1876 C CA . ASP A 1 248 ? 10.914 -13.473 27.496 1.00 76.81 248 ASP A CA 1
ATOM 1877 C C . ASP A 1 248 ? 12.435 -13.571 27.705 1.00 76.81 248 ASP A C 1
ATOM 1879 O O . ASP A 1 248 ? 12.911 -14.433 28.446 1.00 76.81 248 ASP A O 1
ATOM 1883 N N . ALA A 1 249 ? 13.207 -12.703 27.047 1.00 59.06 249 ALA A N 1
ATOM 1884 C CA . ALA A 1 249 ? 14.673 -12.763 27.033 1.00 59.06 249 ALA A CA 1
ATOM 1885 C C . ALA A 1 249 ? 15.347 -11.784 28.017 1.00 59.06 249 ALA A C 1
ATOM 1887 O O . ALA A 1 249 ? 16.573 -11.670 28.020 1.00 59.06 249 ALA A O 1
ATOM 1888 N N . GLY A 1 250 ? 14.583 -11.057 28.840 1.00 55.72 250 GLY A N 1
ATOM 1889 C CA . GLY A 1 250 ? 15.111 -9.993 29.697 1.00 55.72 250 GLY A CA 1
ATOM 1890 C C . GLY A 1 250 ? 14.366 -9.849 31.021 1.00 55.72 250 GLY A C 1
ATOM 1891 O O . GLY A 1 250 ? 13.162 -10.044 31.109 1.00 55.72 250 GLY A O 1
ATOM 1892 N N . SER A 1 251 ? 15.122 -9.527 32.063 1.00 39.56 251 SER A N 1
ATOM 1893 C CA . SER A 1 251 ? 14.784 -9.600 33.483 1.00 39.56 251 SER A CA 1
ATOM 1894 C C . SER A 1 251 ? 13.873 -8.479 33.997 1.00 39.56 251 SER A C 1
ATOM 1896 O O . SER A 1 251 ? 14.310 -7.668 34.808 1.00 39.56 251 SER A O 1
ATOM 1898 N N . GLU A 1 252 ? 12.604 -8.472 33.604 1.00 54.12 252 GLU A N 1
ATOM 1899 C CA . GLU A 1 252 ? 11.530 -7.896 34.421 1.00 54.12 252 GLU A CA 1
ATOM 1900 C C . GLU A 1 252 ? 10.365 -8.886 34.387 1.00 54.12 252 GLU A C 1
ATOM 1902 O O . GLU A 1 252 ? 9.755 -9.108 33.347 1.00 54.12 252 GLU A O 1
ATOM 1907 N N . PHE A 1 253 ? 10.167 -9.589 35.506 1.00 65.56 253 PHE A N 1
ATOM 1908 C CA . PHE A 1 253 ? 9.276 -10.739 35.643 1.00 65.56 253 PHE A CA 1
ATOM 1909 C C . PHE A 1 253 ? 7.936 -10.510 34.942 1.00 65.56 253 PHE A C 1
ATOM 1911 O O . PHE A 1 253 ? 7.221 -9.571 35.285 1.00 65.56 253 PHE A O 1
ATOM 1918 N N . LEU A 1 254 ? 7.583 -11.402 34.009 1.00 76.31 254 LEU A N 1
ATOM 1919 C CA . LEU A 1 254 ? 6.212 -11.518 33.525 1.00 76.31 254 LEU A CA 1
ATOM 1920 C C . LEU A 1 254 ? 5.307 -11.618 34.765 1.00 76.31 254 LEU A C 1
ATOM 1922 O O . LEU A 1 254 ? 5.464 -12.577 35.529 1.00 76.31 254 LEU A O 1
ATOM 1926 N N . PRO A 1 255 ? 4.421 -10.636 35.018 1.00 82.00 255 PRO A N 1
ATOM 1927 C CA . PRO A 1 255 ? 3.567 -10.659 36.196 1.00 82.00 255 PRO A CA 1
ATOM 1928 C C . PRO A 1 255 ? 2.799 -11.979 36.267 1.00 82.00 255 PRO A C 1
ATOM 1930 O O . PRO A 1 255 ? 2.411 -12.519 35.232 1.00 82.00 255 PRO A O 1
ATOM 1933 N N . THR A 1 256 ? 2.532 -12.505 37.464 1.00 80.06 256 THR A N 1
ATOM 1934 C CA . THR A 1 256 ? 1.787 -13.771 37.620 1.00 80.06 256 THR A CA 1
ATOM 1935 C C . THR A 1 256 ? 0.434 -13.734 36.894 1.00 80.06 256 THR A C 1
ATOM 1937 O O . THR A 1 256 ? -0.005 -14.734 36.333 1.00 80.06 256 THR A O 1
ATOM 1940 N N . GLU A 1 257 ? -0.194 -12.558 36.845 1.00 85.56 257 GLU A N 1
ATOM 1941 C CA . GLU A 1 257 ? -1.426 -12.279 36.096 1.00 85.56 257 GLU A CA 1
ATOM 1942 C C . GLU A 1 257 ? -1.267 -12.324 34.565 1.00 85.56 257 GLU A C 1
ATOM 1944 O O . GLU A 1 257 ? -2.212 -12.675 33.865 1.00 85.56 257 GLU A O 1
ATOM 1949 N N . ASP A 1 258 ? -0.082 -12.019 34.035 1.00 88.94 258 ASP A N 1
ATOM 1950 C CA . ASP A 1 258 ? 0.234 -12.158 32.610 1.00 88.94 258 ASP A CA 1
ATOM 1951 C C . ASP A 1 258 ? 0.629 -13.600 32.277 1.00 88.94 258 ASP A C 1
ATOM 1953 O O . ASP A 1 258 ? 0.295 -14.104 31.207 1.00 88.94 258 ASP A O 1
ATOM 1957 N N . ALA A 1 259 ? 1.314 -14.281 33.199 1.00 87.31 259 ALA A N 1
ATOM 1958 C CA . ALA A 1 259 ? 1.774 -15.653 33.016 1.00 87.31 259 ALA A CA 1
ATOM 1959 C C . ALA A 1 259 ? 0.617 -16.631 32.776 1.00 87.31 259 ALA A C 1
ATOM 1961 O O . ALA A 1 259 ? 0.735 -17.513 31.930 1.00 87.31 259 ALA A O 1
ATOM 1962 N N . VAL A 1 260 ? -0.526 -16.434 33.445 1.00 89.94 260 VAL A N 1
ATOM 1963 C CA . VAL A 1 260 ? -1.732 -17.258 33.231 1.00 89.94 260 VAL A CA 1
ATOM 1964 C C . VAL A 1 260 ? -2.365 -17.074 31.847 1.00 89.94 260 VAL A C 1
ATOM 1966 O O . VAL A 1 260 ? -3.146 -17.919 31.415 1.00 89.94 260 VAL A O 1
ATOM 1969 N N . LEU A 1 261 ? -2.035 -15.991 31.134 1.00 92.25 261 LEU A N 1
ATOM 1970 C CA . LEU A 1 261 ? -2.513 -15.732 29.772 1.00 92.25 261 LEU A CA 1
ATOM 1971 C C . LEU A 1 261 ? -1.591 -16.336 28.706 1.00 92.25 261 LEU A C 1
ATOM 1973 O O . LEU A 1 261 ? -1.946 -16.354 27.529 1.00 92.25 261 LEU A O 1
ATOM 1977 N N . CYS A 1 262 ? -0.425 -16.848 29.084 1.00 92.94 262 CYS A N 1
ATOM 1978 C CA . CYS A 1 262 ? 0.578 -17.353 28.158 1.00 92.94 262 CYS A CA 1
ATOM 1979 C C . CYS A 1 262 ? 0.505 -18.883 28.019 1.00 92.94 262 CYS A C 1
ATOM 1981 O O . CYS A 1 262 ? 0.286 -19.574 29.015 1.00 92.94 262 CYS A O 1
ATOM 1983 N N . PRO A 1 263 ? 0.705 -19.444 26.813 1.00 92.94 263 PRO A N 1
ATOM 1984 C CA . PRO A 1 263 ? 0.806 -20.883 26.641 1.00 92.94 263 PRO A CA 1
ATOM 1985 C C . PRO A 1 263 ? 2.107 -21.408 27.255 1.00 92.94 263 PRO A C 1
ATOM 1987 O O . PRO A 1 263 ? 3.159 -20.758 27.203 1.00 92.94 263 PRO A O 1
ATOM 1990 N N . THR A 1 264 ? 2.034 -22.615 27.806 1.00 89.75 264 THR A N 1
ATOM 1991 C CA . THR A 1 264 ? 3.181 -23.329 28.363 1.00 89.75 264 THR A CA 1
ATOM 1992 C C . THR A 1 264 ? 3.764 -24.302 27.342 1.00 89.75 264 THR A C 1
ATOM 1994 O O . THR A 1 264 ? 3.057 -24.964 26.585 1.00 89.75 264 THR A O 1
ATOM 1997 N N . GLY A 1 265 ? 5.088 -24.360 27.302 1.00 86.50 265 GLY A N 1
ATOM 1998 C CA . GLY A 1 265 ? 5.875 -25.259 26.477 1.00 86.50 265 GLY A CA 1
ATOM 1999 C C . GLY A 1 265 ? 6.567 -26.350 27.289 1.00 86.50 265 GLY A C 1
ATOM 2000 O O . GLY A 1 265 ? 6.321 -26.511 28.487 1.00 86.50 265 GLY A O 1
ATOM 2001 N N . PRO A 1 266 ? 7.485 -27.096 26.653 1.00 84.31 266 PRO A N 1
ATOM 2002 C CA . PRO A 1 266 ? 8.292 -28.097 27.334 1.00 84.31 266 PRO A CA 1
ATOM 2003 C C . PRO A 1 266 ? 9.042 -27.507 28.533 1.00 84.31 266 PRO A C 1
ATOM 2005 O O . PRO A 1 266 ? 9.547 -26.383 28.468 1.00 84.31 266 PRO A O 1
ATOM 2008 N N . ARG A 1 267 ? 9.164 -28.300 29.605 1.00 84.38 267 ARG A N 1
ATOM 2009 C CA . ARG A 1 267 ? 9.851 -27.909 30.853 1.00 84.38 267 ARG A CA 1
ATOM 2010 C C . ARG A 1 267 ? 9.261 -26.647 31.499 1.00 84.38 267 ARG A C 1
ATOM 2012 O O . ARG A 1 267 ? 10.012 -25.810 31.986 1.00 84.38 267 ARG A O 1
ATOM 2019 N N . ASP A 1 268 ? 7.938 -26.502 31.436 1.00 83.12 268 ASP A N 1
ATOM 2020 C CA . ASP A 1 268 ? 7.190 -25.380 32.021 1.00 83.12 268 ASP A CA 1
ATOM 2021 C C . ASP A 1 268 ? 7.623 -24.000 31.493 1.00 83.12 268 ASP A C 1
ATOM 2023 O O . ASP A 1 268 ? 7.460 -22.974 32.153 1.00 83.12 268 ASP A O 1
ATOM 2027 N N . THR A 1 269 ? 8.169 -23.960 30.272 1.00 86.50 269 THR A N 1
ATOM 2028 C CA . THR A 1 269 ? 8.559 -22.703 29.624 1.00 86.50 269 THR A CA 1
ATOM 2029 C C . THR A 1 269 ? 7.305 -21.894 29.319 1.00 86.50 269 THR A C 1
ATOM 2031 O O . THR A 1 269 ? 6.436 -22.360 28.589 1.00 86.50 269 THR A O 1
ATOM 2034 N N . VAL A 1 270 ? 7.206 -20.671 29.828 1.00 91.19 270 VAL A N 1
ATOM 2035 C CA . VAL A 1 270 ? 6.093 -19.772 29.504 1.00 91.19 270 VAL A CA 1
ATOM 2036 C C . VAL A 1 270 ? 6.457 -18.962 28.263 1.00 91.19 270 VAL A C 1
ATOM 2038 O O . VAL A 1 270 ? 7.399 -18.168 28.289 1.00 91.19 270 VAL A O 1
ATOM 2041 N N . PHE A 1 271 ? 5.716 -19.146 27.171 1.00 93.50 271 PHE A N 1
ATOM 2042 C CA . PHE A 1 271 ? 5.901 -18.335 25.972 1.00 93.50 271 PHE A CA 1
ATOM 2043 C C . PHE A 1 271 ? 5.132 -17.028 26.132 1.00 93.50 271 PHE A C 1
ATOM 2045 O O . PHE A 1 271 ? 3.906 -17.007 26.058 1.00 93.50 271 PHE A O 1
ATOM 2052 N N . SER A 1 272 ? 5.846 -15.932 26.368 1.00 93.06 272 SER A N 1
ATOM 2053 C CA . SER A 1 272 ? 5.256 -14.599 26.540 1.00 93.06 272 SER A CA 1
ATOM 2054 C C . SER A 1 272 ? 5.225 -13.782 25.250 1.00 93.06 272 SER A C 1
ATOM 2056 O O . SER A 1 272 ? 4.525 -12.768 25.179 1.00 93.06 272 SER A O 1
ATOM 2058 N N . CYS A 1 273 ? 5.942 -14.233 24.220 1.00 93.62 273 CYS A N 1
ATOM 2059 C CA . CYS A 1 273 ? 6.117 -13.533 22.959 1.00 93.62 273 CYS A CA 1
ATOM 2060 C C . CYS A 1 273 ? 5.836 -14.450 21.763 1.00 93.62 273 CYS A C 1
ATOM 2062 O O . CYS A 1 273 ? 6.140 -15.641 21.779 1.00 93.62 273 CYS A O 1
ATOM 2064 N N . ALA A 1 274 ? 5.294 -13.871 20.696 1.00 94.56 274 ALA A N 1
ATOM 2065 C CA . ALA A 1 274 ? 5.132 -14.517 19.401 1.00 94.56 274 ALA A CA 1
ATOM 2066 C C . ALA A 1 274 ? 5.744 -13.642 18.303 1.00 94.56 274 ALA A C 1
ATOM 2068 O O . ALA A 1 274 ? 5.509 -12.433 18.253 1.00 94.56 274 ALA A O 1
ATOM 2069 N N . ARG A 1 275 ? 6.502 -14.246 17.391 1.00 93.81 275 ARG A N 1
ATOM 2070 C CA . ARG A 1 275 ? 7.026 -13.600 16.184 1.00 93.81 275 ARG A CA 1
ATOM 2071 C C . ARG A 1 275 ? 6.341 -14.197 14.966 1.00 93.81 275 ARG A C 1
ATOM 2073 O O . ARG A 1 275 ? 6.313 -15.411 14.807 1.00 93.81 275 ARG A O 1
ATOM 2080 N N . LEU A 1 276 ? 5.813 -13.347 14.091 1.00 91.31 276 LEU A N 1
ATOM 2081 C CA . LEU A 1 276 ? 5.312 -13.790 12.793 1.00 91.31 276 LEU A CA 1
ATOM 2082 C C . LEU A 1 276 ? 6.502 -14.203 11.925 1.00 91.31 276 LEU A C 1
ATOM 2084 O O . LEU A 1 276 ? 7.371 -13.383 11.619 1.00 91.31 276 LEU A O 1
ATOM 2088 N N . LEU A 1 277 ? 6.534 -15.471 11.531 1.00 87.75 277 LEU A N 1
ATOM 2089 C CA . LEU A 1 277 ? 7.455 -15.959 10.520 1.00 87.75 277 LEU A CA 1
ATOM 2090 C C . LEU A 1 277 ? 6.748 -15.720 9.189 1.00 87.75 277 LEU A C 1
ATOM 2092 O O . LEU A 1 277 ? 5.752 -16.369 8.879 1.00 87.75 277 LEU A O 1
ATOM 2096 N N . SER A 1 278 ? 7.166 -14.684 8.459 1.00 67.88 278 SER A N 1
ATOM 2097 C CA . SER A 1 278 ? 6.582 -14.388 7.148 1.00 67.88 278 SER A CA 1
ATOM 2098 C C . SER A 1 278 ? 6.552 -15.663 6.294 1.00 67.88 278 SER A C 1
ATOM 2100 O O . SER A 1 278 ? 7.598 -16.309 6.199 1.00 67.88 278 SER A O 1
ATOM 2102 N N . PRO A 1 279 ? 5.431 -16.012 5.642 1.00 50.75 279 PRO A N 1
ATOM 2103 C CA . PRO A 1 279 ? 5.523 -16.771 4.404 1.00 50.75 279 PRO A CA 1
ATOM 2104 C C . PRO A 1 279 ? 6.224 -15.934 3.323 1.00 50.75 279 PRO A C 1
ATOM 2106 O O . PRO A 1 279 ? 6.075 -14.684 3.337 1.00 50.75 279 PRO A O 1
#

Secondary structure (DSSP, 8-state):
--HHHHHHHHHHHHHHSEEEGGGS--TT--HHHHHHHHHHHHHTT-EEETTEEE--HHHHHHHHHHTT--EESTTGGGTSTT--HHHHHHHHHHHHHTTSEEEEEETTEEEEEETTS----HHHHHHHHHHHHHHHHHHHHHTSSSS-----HHHHHHHHSHHHHHHHHTTT----S-----------PPPPHHHHHHHHHHHH--TTT--EEHHHHHHHTTTTS-HHHHHHHHHHHHHTTSEEEE---SSS---HHHHTTSPB-GGG-B--EEEE---